Protein AF-A0A2K9E883-F1 (afdb_monomer_lite)

Sequence (301 aa):
MMVCLFIFSAFSLLNITGVLAEEDVLSVLDFEDYFYYEDGNYVLTSDIVVDSSFRIDGHTVVLNGYSMTVEGDLCIDNGSLDLGSGSLTVNGDFYINGFDTSNPAVLDINNGNLIIEGNFDTYDNVILYMVQENDYVLVHKDFYFNSFIPHGDYLINGTLEVKGDFYDFSKGNFLPSQNHRVVLSGEDVQYVTFEYPELSSFNILELTKPLETGYVFSHTPVWNTLIEPGTSFKPGDLDGNGTVDSTDATILKRYIVSIIDEIPAGNDAADLNGDGDIDSLDYTLLNRFILGMITEFPVNR

Secondary structure (DSSP, 8-state):
---------------SS--------EEGGGGTTTEEEETTEEEE-S-EEESS-EEEES-EEE-TT-EEEESS-EEEES-EEE-TT-EEEESS-EEEEE--TTS-EEEE-TT-EEEESS-EEEEESEEEEB-STT-EEEESS-EEE-BSS--TTTBSSSEEEESS-EEE-STT-----TT-EEEE--SSPEEEEESSTTT--EEEEEESS-HHHHEEESSS--EEEEE-TT----TT-SS-SS--SHHHHHHHHHHHTTS-SS-TT-SGGG-SSSSS--SHHHHHHHHHHHTTS-SS-GGG-

InterPro domains:
  IPR002105 Dockerin type I repeat [PF00404] (235-291)
  IPR002105 Dockerin type I repeat [PS00448] (271-290)
  IPR016134 Dockerin domain [PS51766] (231-299)
  IPR018247 EF-Hand 1, calcium-binding site [PS00018] (271-283)
  IPR036439 Dockerin domain superfamily [G3DSA:1.10.1330.10] (231-301)
  IPR036439 Dockerin domain superfamily [SSF63446] (233-300)

Organism: NCBI:txid1677857

Structure (mmCIF, N/CA/C/O backbone):
data_AF-A0A2K9E883-F1
#
_entry.id   AF-A0A2K9E883-F1
#
loop_
_atom_site.group_PDB
_atom_site.id
_atom_site.type_symbol
_atom_site.label_atom_id
_atom_site.label_alt_id
_atom_site.label_comp_id
_atom_site.label_asym_id
_atom_site.label_entity_id
_atom_site.label_seq_id
_atom_site.pdbx_PDB_ins_code
_atom_site.Cartn_x
_atom_site.Cartn_y
_atom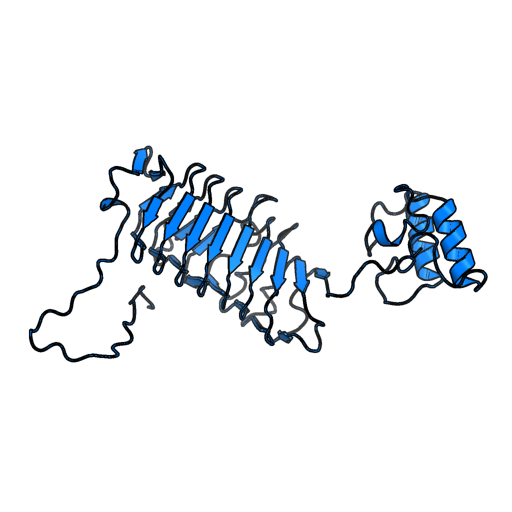_site.Cartn_z
_atom_site.occupancy
_atom_site.B_iso_or_equiv
_atom_site.auth_seq_id
_atom_site.auth_comp_id
_atom_site.auth_asym_id
_atom_site.auth_atom_id
_atom_site.pdbx_PDB_model_num
ATOM 1 N N . MET A 1 1 ? 20.823 -13.754 1.152 1.00 31.48 1 MET A N 1
ATOM 2 C CA . MET A 1 1 ? 21.100 -13.523 -0.281 1.00 31.48 1 MET A CA 1
ATOM 3 C C . MET A 1 1 ? 20.010 -14.216 -1.078 1.00 31.48 1 MET A C 1
ATOM 5 O O . MET A 1 1 ? 20.249 -15.250 -1.690 1.00 31.48 1 MET A O 1
ATOM 9 N N . MET A 1 2 ? 18.794 -13.680 -0.987 1.00 33.28 2 MET A N 1
ATOM 10 C CA . MET A 1 2 ? 17.744 -13.984 -1.946 1.00 33.28 2 MET A CA 1
ATOM 11 C C . MET A 1 2 ? 17.991 -12.997 -3.086 1.00 33.28 2 MET A C 1
ATOM 13 O O . MET A 1 2 ? 17.502 -11.882 -3.075 1.00 33.28 2 MET A O 1
ATOM 17 N N . VAL A 1 3 ? 18.913 -13.349 -3.986 1.00 37.94 3 VAL A N 1
ATOM 18 C CA . VAL A 1 3 ? 18.834 -12.802 -5.350 1.00 37.94 3 VAL A CA 1
ATOM 19 C C . VAL A 1 3 ? 17.472 -13.257 -5.873 1.00 37.94 3 VAL A C 1
ATOM 21 O O . VAL A 1 3 ? 17.064 -14.351 -5.470 1.00 37.94 3 VAL A O 1
ATOM 24 N N . CYS A 1 4 ? 16.793 -12.487 -6.729 1.00 48.62 4 CYS A N 1
ATOM 25 C CA . CYS A 1 4 ? 15.686 -12.980 -7.560 1.00 48.62 4 CYS A CA 1
ATOM 26 C C . CYS A 1 4 ? 16.140 -14.223 -8.353 1.00 48.62 4 CYS A C 1
ATOM 28 O O . CYS A 1 4 ? 16.508 -14.163 -9.523 1.00 48.62 4 CYS A O 1
ATOM 30 N N . LEU A 1 5 ? 16.215 -15.361 -7.676 1.00 44.09 5 LEU A N 1
ATOM 31 C CA . LEU A 1 5 ? 16.306 -16.692 -8.218 1.00 44.09 5 LEU A CA 1
ATOM 32 C C . LEU A 1 5 ? 14.846 -17.052 -8.382 1.00 44.09 5 LEU A C 1
ATOM 34 O O . LEU A 1 5 ? 14.212 -17.466 -7.416 1.00 44.09 5 LEU A O 1
ATOM 38 N N . PHE A 1 6 ? 14.314 -16.850 -9.584 1.00 46.47 6 PHE A N 1
ATOM 39 C CA . PHE A 1 6 ? 13.070 -17.482 -9.990 1.00 46.47 6 PHE A CA 1
ATOM 40 C C . PHE A 1 6 ? 13.266 -18.987 -9.771 1.00 46.47 6 PHE A C 1
ATOM 42 O O . PHE A 1 6 ? 13.933 -19.670 -10.552 1.00 46.47 6 PHE A O 1
ATOM 49 N N . ILE A 1 7 ? 12.822 -19.512 -8.624 1.00 37.84 7 ILE A N 1
ATOM 50 C CA . ILE A 1 7 ? 12.896 -20.943 -8.352 1.00 37.84 7 ILE A CA 1
ATOM 51 C C . ILE A 1 7 ? 11.796 -21.554 -9.209 1.00 37.84 7 ILE A C 1
ATOM 53 O O . ILE A 1 7 ? 10.654 -21.683 -8.779 1.00 37.84 7 ILE A O 1
ATOM 57 N N . PHE A 1 8 ? 12.150 -21.919 -10.441 1.00 39.97 8 PHE A N 1
ATOM 58 C CA . PHE A 1 8 ? 11.288 -22.683 -11.327 1.00 39.97 8 PHE A CA 1
ATOM 59 C C . PHE A 1 8 ? 10.818 -23.933 -10.580 1.00 39.97 8 PHE A C 1
ATOM 61 O O . PHE A 1 8 ? 11.604 -24.848 -10.303 1.00 39.97 8 PHE A O 1
ATOM 68 N N . SER A 1 9 ? 9.530 -23.990 -10.237 1.00 35.34 9 SER A N 1
ATOM 69 C CA . SER A 1 9 ? 8.920 -25.233 -9.784 1.00 35.34 9 SER A CA 1
ATOM 70 C C . SER A 1 9 ? 8.902 -26.193 -10.977 1.00 35.34 9 SER A C 1
ATOM 72 O O . SER A 1 9 ? 8.031 -26.179 -11.842 1.00 35.34 9 SER A O 1
ATOM 74 N N . ALA A 1 10 ? 9.951 -27.003 -11.085 1.00 31.12 10 ALA A N 1
ATOM 75 C CA . ALA A 1 10 ? 10.094 -27.992 -12.135 1.00 31.12 10 ALA A CA 1
ATOM 76 C C . ALA A 1 10 ? 9.077 -29.130 -11.937 1.00 31.12 10 ALA A C 1
ATOM 78 O O . ALA A 1 10 ? 9.420 -30.208 -11.454 1.00 31.12 10 ALA A O 1
ATOM 79 N N . PHE A 1 11 ? 7.826 -28.937 -12.357 1.00 36.41 11 PHE A N 1
ATOM 80 C CA . PHE A 1 11 ? 6.994 -30.058 -12.791 1.00 36.41 11 PHE A CA 1
ATOM 81 C C . PHE A 1 11 ? 7.396 -30.415 -14.223 1.00 36.41 11 PHE A C 1
ATOM 83 O O . PHE A 1 11 ? 6.801 -29.998 -15.210 1.00 36.41 11 PHE A O 1
ATOM 90 N N . SER A 1 12 ? 8.476 -31.188 -14.330 1.00 37.88 12 SER A N 1
ATOM 91 C CA . SER A 1 12 ? 9.002 -31.689 -15.589 1.00 37.88 12 SER A CA 1
ATOM 92 C C . SER A 1 12 ? 7.998 -32.619 -16.280 1.00 37.88 12 SER A C 1
ATOM 94 O O . SER A 1 12 ? 7.842 -33.776 -15.880 1.00 37.88 12 SER A O 1
ATOM 96 N N . LEU A 1 13 ? 7.382 -32.171 -17.375 1.00 33.12 13 LEU A N 1
ATOM 97 C CA . LEU A 1 13 ? 7.017 -33.075 -18.465 1.00 33.12 13 LEU A CA 1
ATOM 98 C C . LEU A 1 13 ? 8.264 -33.271 -19.326 1.00 33.12 13 LEU A C 1
ATOM 100 O O . LEU A 1 13 ? 8.789 -32.347 -19.939 1.00 33.12 13 LEU A O 1
ATOM 104 N N . LEU A 1 14 ? 8.770 -34.500 -19.298 1.00 32.69 14 LEU A N 1
ATOM 105 C CA . LEU A 1 14 ? 9.977 -34.947 -19.973 1.00 32.69 14 LEU A CA 1
ATOM 106 C C . LEU A 1 14 ? 9.784 -34.879 -21.503 1.00 32.69 14 LEU A C 1
ATOM 108 O O . LEU A 1 14 ? 9.421 -35.875 -22.128 1.00 32.69 14 LEU A O 1
ATOM 112 N N . ASN A 1 15 ? 10.011 -33.721 -22.125 1.00 36.84 15 ASN A N 1
ATOM 113 C CA . ASN A 1 15 ? 10.119 -33.653 -23.579 1.00 36.84 15 ASN A CA 1
ATOM 114 C C . ASN A 1 15 ? 11.500 -34.168 -23.997 1.00 36.84 15 ASN A C 1
ATOM 116 O O . ASN A 1 15 ? 12.545 -33.590 -23.697 1.00 36.84 15 ASN A O 1
ATOM 120 N N . ILE A 1 16 ? 11.487 -35.320 -24.667 1.00 45.66 16 ILE A N 1
ATOM 121 C CA . ILE A 1 16 ? 12.647 -36.008 -25.234 1.00 45.66 16 ILE A CA 1
ATOM 122 C C . ILE A 1 16 ? 13.149 -35.201 -26.439 1.00 45.66 16 ILE A C 1
ATOM 124 O O . ILE A 1 16 ? 12.907 -35.574 -27.575 1.00 45.66 16 ILE A O 1
ATOM 128 N N . THR A 1 17 ? 13.825 -34.087 -26.172 1.00 39.78 17 THR A N 1
ATOM 129 C CA . THR A 1 17 ? 14.819 -33.397 -27.012 1.00 39.78 17 THR A CA 1
ATOM 130 C C . THR A 1 17 ? 15.385 -32.280 -26.138 1.00 39.78 17 THR A C 1
ATOM 132 O O . THR A 1 17 ? 14.724 -31.270 -25.936 1.00 39.78 17 THR A O 1
ATOM 135 N N . GLY A 1 18 ? 16.559 -32.501 -25.544 1.00 41.50 18 GLY A N 1
ATOM 136 C CA . GLY A 1 18 ? 17.143 -31.637 -24.516 1.00 41.50 18 GLY A CA 1
ATOM 137 C C . GLY A 1 18 ? 17.456 -30.211 -24.974 1.00 41.50 18 GLY A C 1
ATOM 138 O O . GLY A 1 18 ? 18.582 -29.929 -25.369 1.00 41.50 18 GLY A O 1
ATOM 139 N N . VAL A 1 19 ? 16.469 -29.331 -24.835 1.00 33.81 19 VAL A N 1
ATOM 140 C CA . VAL A 1 19 ? 16.603 -27.885 -24.652 1.00 33.81 19 VAL A CA 1
ATOM 141 C C . VAL A 1 19 ? 15.572 -27.536 -23.582 1.00 33.81 19 VAL A C 1
ATOM 143 O O . VAL A 1 19 ? 14.373 -27.652 -23.821 1.00 33.81 19 VAL A O 1
ATOM 146 N N . LEU A 1 20 ? 16.030 -27.213 -22.372 1.00 40.78 20 LEU A N 1
ATOM 147 C CA . LEU A 1 20 ? 15.191 -26.479 -21.429 1.00 40.78 20 LEU A CA 1
ATOM 148 C C . LEU A 1 20 ? 15.049 -25.088 -22.050 1.00 40.78 20 LEU A C 1
ATOM 150 O O . LEU A 1 20 ? 16.066 -24.437 -22.272 1.00 40.78 20 LEU A O 1
ATOM 154 N N . ALA A 1 21 ? 13.838 -24.692 -22.436 1.00 41.41 21 ALA A N 1
ATOM 155 C CA . ALA A 1 21 ? 13.586 -23.295 -22.750 1.00 41.41 21 ALA A CA 1
ATOM 156 C C . ALA A 1 21 ? 13.694 -22.545 -21.418 1.00 41.41 21 ALA A C 1
ATOM 158 O O . ALA A 1 21 ? 12.898 -22.779 -20.512 1.00 41.41 21 ALA A O 1
ATOM 159 N N . GLU A 1 22 ? 14.761 -21.770 -21.266 1.00 50.56 22 GLU A N 1
ATOM 160 C CA . GLU A 1 22 ? 14.829 -20.697 -20.281 1.00 50.56 22 GLU A CA 1
ATOM 161 C C . GLU A 1 22 ? 13.714 -19.725 -20.695 1.00 50.56 22 GLU A C 1
ATOM 163 O O . GLU A 1 22 ? 13.674 -19.326 -21.858 1.00 50.56 22 GLU A O 1
ATOM 168 N N . GLU A 1 23 ? 12.724 -19.467 -19.836 1.00 55.03 23 GLU A N 1
ATOM 169 C CA . GLU A 1 23 ? 11.788 -18.378 -20.127 1.00 55.03 23 GLU A CA 1
ATOM 170 C C . GLU A 1 23 ? 12.604 -17.087 -20.148 1.00 55.03 23 GLU A C 1
ATOM 172 O O . GLU A 1 23 ? 13.335 -16.798 -19.196 1.00 55.03 23 GLU A O 1
ATOM 177 N N . ASP A 1 24 ? 12.542 -16.367 -21.268 1.00 64.06 24 ASP A N 1
ATOM 178 C CA . ASP A 1 24 ? 13.272 -15.120 -21.453 1.00 64.06 24 ASP A CA 1
ATOM 179 C C . ASP A 1 24 ? 12.748 -14.103 -20.428 1.00 64.06 24 ASP A C 1
ATOM 181 O O . ASP A 1 24 ? 11.638 -13.577 -20.554 1.00 64.06 24 ASP A O 1
ATOM 185 N N . VAL A 1 25 ? 13.538 -13.847 -19.382 1.00 71.94 25 VAL A N 1
ATOM 186 C CA . VAL A 1 25 ? 13.305 -12.721 -18.474 1.00 71.94 25 VAL A CA 1
ATOM 187 C C . VAL A 1 25 ? 13.677 -11.461 -19.236 1.00 71.94 25 VAL A C 1
ATOM 189 O O . VAL A 1 25 ? 14.846 -11.263 -19.576 1.00 71.94 25 VAL A O 1
ATOM 192 N N . LEU A 1 26 ? 12.683 -10.623 -19.512 1.00 87.00 26 LEU A N 1
ATOM 193 C CA . LEU A 1 26 ? 12.874 -9.423 -20.312 1.00 87.00 26 LEU A CA 1
ATOM 194 C C . LEU A 1 26 ? 13.302 -8.254 -19.430 1.00 87.00 26 LEU A C 1
ATOM 196 O O . LEU A 1 26 ? 12.960 -8.162 -18.252 1.00 87.00 26 LEU A O 1
ATOM 200 N N . SER A 1 27 ? 14.056 -7.340 -20.012 1.00 89.31 27 SER A N 1
ATOM 201 C CA . SER A 1 27 ? 14.524 -6.113 -19.387 1.00 89.31 27 SER A CA 1
ATOM 202 C C . SER A 1 27 ? 14.066 -4.905 -20.187 1.00 89.31 27 SER A C 1
ATOM 204 O O . SER A 1 27 ? 13.563 -5.018 -21.304 1.00 89.31 27 SER A O 1
ATOM 206 N N . VAL A 1 28 ? 14.283 -3.711 -19.643 1.00 86.50 28 VAL A N 1
ATOM 207 C CA . VAL A 1 28 ? 13.976 -2.464 -20.357 1.00 86.50 28 VAL A CA 1
ATOM 208 C C . VAL A 1 28 ? 14.693 -2.348 -21.712 1.00 86.50 28 VAL A C 1
ATOM 210 O O . VAL A 1 28 ? 14.177 -1.718 -22.631 1.00 86.50 28 VAL A O 1
ATOM 213 N N . LEU A 1 29 ? 15.848 -3.007 -21.864 1.00 88.44 29 LEU A N 1
ATOM 214 C CA . LEU A 1 29 ? 16.630 -3.031 -23.103 1.00 88.44 29 LEU A CA 1
ATOM 215 C C . LEU A 1 29 ? 15.961 -3.843 -24.221 1.00 88.44 29 LEU A C 1
ATOM 217 O O . LEU A 1 29 ? 16.301 -3.668 -25.385 1.00 88.44 29 LEU A O 1
ATOM 221 N N . ASP A 1 30 ? 15.002 -4.707 -23.889 1.00 90.25 30 ASP A N 1
ATOM 222 C CA . ASP A 1 30 ? 14.275 -5.526 -24.862 1.00 90.25 30 ASP A CA 1
ATOM 223 C C . ASP A 1 30 ? 13.075 -4.779 -25.478 1.00 90.25 30 ASP A C 1
ATOM 225 O O . ASP A 1 30 ? 12.439 -5.271 -26.410 1.00 90.25 30 ASP A O 1
ATOM 229 N N . PHE A 1 31 ? 12.786 -3.562 -24.994 1.00 88.81 31 PHE A N 1
ATOM 230 C CA . PHE A 1 31 ? 11.626 -2.749 -25.375 1.00 88.81 31 PHE A CA 1
ATOM 231 C C . PHE A 1 31 ? 12.008 -1.336 -25.854 1.00 88.81 31 PHE A C 1
ATOM 233 O O . PHE A 1 31 ? 11.302 -0.366 -25.573 1.00 88.81 31 PHE A O 1
ATOM 240 N N . GLU A 1 32 ? 13.104 -1.197 -26.610 1.00 87.62 32 GLU A N 1
ATOM 241 C CA . GLU A 1 32 ? 13.614 0.104 -27.096 1.00 87.62 32 GLU A CA 1
ATOM 242 C C . GLU A 1 32 ? 12.586 0.934 -27.898 1.00 87.62 32 GLU A C 1
ATOM 244 O O . GLU A 1 32 ? 12.692 2.155 -27.951 1.00 87.62 32 GLU A O 1
ATOM 249 N N . ASP A 1 33 ? 11.572 0.303 -28.501 1.00 91.81 33 ASP A N 1
ATOM 250 C CA . ASP A 1 33 ? 10.508 1.008 -29.234 1.00 91.81 33 ASP A CA 1
ATOM 251 C C . ASP A 1 33 ? 9.481 1.700 -28.313 1.00 91.81 33 ASP A C 1
ATOM 253 O O . ASP A 1 33 ? 8.752 2.590 -28.757 1.00 91.81 33 ASP A O 1
ATOM 257 N N . TYR A 1 34 ? 9.411 1.302 -27.039 1.00 95.19 34 TYR A N 1
ATOM 258 C CA . TYR A 1 34 ? 8.461 1.828 -26.052 1.00 95.19 34 TYR A CA 1
ATOM 259 C C . TYR A 1 34 ? 9.104 2.822 -25.086 1.00 95.19 34 TYR A C 1
ATOM 261 O O . TYR A 1 34 ? 8.415 3.711 -24.577 1.00 95.19 34 TYR A O 1
ATOM 269 N N . PHE A 1 35 ? 10.413 2.703 -24.862 1.00 95.81 35 PHE A N 1
ATOM 270 C CA . PHE A 1 35 ? 11.171 3.562 -23.962 1.00 95.81 35 PHE A CA 1
ATOM 271 C C . PHE A 1 35 ? 12.107 4.489 -24.732 1.00 95.81 35 PHE A C 1
ATOM 273 O O . PHE A 1 35 ? 12.816 4.066 -25.639 1.00 95.81 35 PHE A O 1
ATOM 280 N N . TYR A 1 36 ? 12.195 5.746 -24.307 1.00 96.19 36 TYR A N 1
ATOM 281 C CA . TYR A 1 36 ? 13.324 6.600 -24.667 1.00 96.19 36 TYR A CA 1
ATOM 282 C C . TYR A 1 36 ? 14.211 6.831 -23.447 1.00 96.19 36 TYR A C 1
ATOM 284 O O . TYR A 1 36 ? 13.746 6.791 -22.311 1.00 96.19 36 TYR A O 1
ATOM 292 N N . TYR A 1 37 ? 15.502 7.056 -23.682 1.00 96.25 37 TYR A N 1
ATOM 293 C CA . TYR A 1 37 ? 16.455 7.310 -22.608 1.00 96.25 37 TYR A CA 1
ATOM 294 C C . TYR A 1 37 ? 16.718 8.810 -22.458 1.00 96.25 37 TYR A C 1
ATOM 296 O O . TYR A 1 37 ? 17.224 9.449 -23.386 1.00 96.25 37 TYR A O 1
ATOM 304 N N . GLU A 1 38 ? 16.406 9.366 -21.290 1.00 95.75 38 GLU A N 1
ATOM 305 C CA . GLU A 1 38 ? 16.582 10.785 -20.970 1.00 95.75 38 GLU A CA 1
ATOM 306 C C . GLU A 1 38 ? 17.020 10.958 -19.515 1.00 95.75 38 GLU A C 1
ATOM 308 O O . GLU A 1 38 ? 16.480 10.332 -18.607 1.00 95.75 38 GLU A O 1
ATOM 313 N N . ASP A 1 39 ? 18.051 11.783 -19.306 1.00 94.50 39 ASP A N 1
ATOM 314 C CA . ASP A 1 39 ? 18.583 12.149 -17.986 1.00 94.50 39 ASP A CA 1
ATOM 315 C C . ASP A 1 39 ? 18.885 10.973 -17.035 1.00 94.50 39 ASP A C 1
ATOM 317 O O . ASP A 1 39 ? 18.825 11.111 -15.816 1.00 94.50 39 ASP A O 1
ATOM 321 N N . GLY A 1 40 ? 19.279 9.820 -17.585 1.00 94.00 40 GLY A N 1
ATOM 322 C CA . GLY A 1 40 ? 19.605 8.630 -16.791 1.00 94.00 40 GLY A CA 1
ATOM 323 C C . GLY A 1 40 ? 18.474 7.609 -16.668 1.00 94.00 40 GLY A C 1
ATOM 324 O O . GLY A 1 40 ? 18.685 6.552 -16.077 1.00 94.00 40 GLY A O 1
ATOM 325 N N . ASN A 1 41 ? 17.302 7.905 -17.230 1.00 97.06 41 ASN A N 1
ATOM 326 C CA . ASN A 1 41 ? 16.080 7.137 -17.028 1.00 97.06 41 ASN A CA 1
ATOM 327 C C . ASN A 1 41 ? 15.566 6.562 -18.347 1.00 97.06 41 ASN A C 1
ATOM 329 O O . ASN A 1 41 ? 15.650 7.212 -19.390 1.00 97.06 41 ASN A O 1
ATOM 333 N N . TYR A 1 42 ? 14.977 5.371 -18.285 1.00 97.94 42 TYR A N 1
ATOM 334 C CA . TYR A 1 42 ? 14.143 4.834 -19.353 1.00 97.94 42 TYR A CA 1
ATOM 335 C C . TYR A 1 42 ? 12.707 5.292 -19.130 1.00 97.94 42 TYR A C 1
ATOM 337 O O . TYR A 1 42 ? 12.070 4.918 -18.148 1.00 97.94 42 TYR A O 1
ATOM 345 N N . VAL A 1 43 ? 12.204 6.118 -20.037 1.00 98.31 43 VAL A N 1
ATOM 346 C CA . VAL A 1 43 ? 10.907 6.777 -19.907 1.00 98.31 43 VAL A CA 1
ATOM 347 C C . VAL A 1 43 ? 9.939 6.188 -20.922 1.00 98.31 43 VAL A C 1
ATOM 349 O O . VAL A 1 43 ? 10.219 6.169 -22.124 1.00 98.31 43 VAL A O 1
ATOM 352 N N . LEU A 1 44 ? 8.804 5.694 -20.436 1.00 98.06 44 LEU A N 1
ATOM 353 C CA . LEU A 1 44 ? 7.776 5.075 -21.260 1.00 98.06 44 LEU A CA 1
ATOM 354 C C . LEU A 1 44 ? 7.071 6.130 -22.135 1.00 98.06 44 LEU A C 1
ATOM 356 O O . LEU A 1 44 ? 6.828 7.266 -21.715 1.00 98.06 44 LEU A O 1
ATOM 360 N N . THR A 1 45 ? 6.758 5.757 -23.377 1.00 97.88 45 THR A N 1
ATOM 361 C CA . THR A 1 45 ? 6.132 6.649 -24.378 1.00 97.88 45 THR A CA 1
ATOM 362 C C . THR A 1 45 ? 4.719 6.248 -24.781 1.00 97.88 45 THR A C 1
ATOM 364 O O . THR A 1 45 ? 4.036 7.015 -25.460 1.00 97.88 45 THR A O 1
ATOM 367 N N . SER A 1 46 ? 4.294 5.042 -24.415 1.00 98.06 46 SER A N 1
ATOM 368 C CA . SER A 1 46 ? 2.968 4.498 -24.695 1.00 98.06 46 SER A CA 1
ATOM 369 C C . SER A 1 46 ? 2.695 3.302 -23.792 1.00 98.06 46 SER A C 1
ATOM 371 O O . SER A 1 46 ? 3.632 2.717 -23.254 1.00 98.06 46 SER A O 1
ATOM 373 N N . ASP A 1 47 ? 1.424 2.932 -23.645 1.00 98.56 47 ASP A N 1
ATOM 374 C CA . ASP A 1 47 ? 1.048 1.759 -22.859 1.00 98.56 47 ASP A CA 1
ATOM 375 C C . ASP A 1 47 ? 1.708 0.481 -23.407 1.00 98.56 47 ASP A C 1
ATOM 377 O O . ASP A 1 47 ? 1.797 0.285 -24.625 1.00 98.56 47 ASP A O 1
ATOM 381 N N . ILE A 1 48 ? 2.142 -0.405 -22.508 1.00 98.00 48 ILE A N 1
ATOM 382 C CA . ILE A 1 48 ? 2.864 -1.632 -22.858 1.00 98.00 48 ILE A CA 1
ATOM 383 C C . ILE A 1 48 ? 2.365 -2.841 -22.063 1.00 98.00 48 ILE A C 1
ATOM 385 O O . ILE A 1 48 ? 2.036 -2.743 -20.883 1.00 98.00 48 ILE A O 1
ATOM 389 N N . VAL A 1 49 ? 2.357 -4.001 -22.721 1.00 97.75 49 VAL A N 1
ATOM 390 C CA . VAL A 1 49 ? 2.196 -5.312 -22.083 1.00 97.75 49 VAL A CA 1
ATOM 391 C C . VAL A 1 49 ? 3.473 -6.114 -22.314 1.00 97.75 49 VAL A C 1
ATOM 393 O O . VAL A 1 49 ? 3.875 -6.331 -23.459 1.00 97.75 49 VAL A O 1
ATOM 396 N N . VAL A 1 50 ? 4.106 -6.541 -21.228 1.00 96.25 50 VAL A N 1
ATOM 397 C CA . VAL A 1 50 ? 5.246 -7.455 -21.209 1.00 96.25 50 VAL A CA 1
ATOM 398 C C . VAL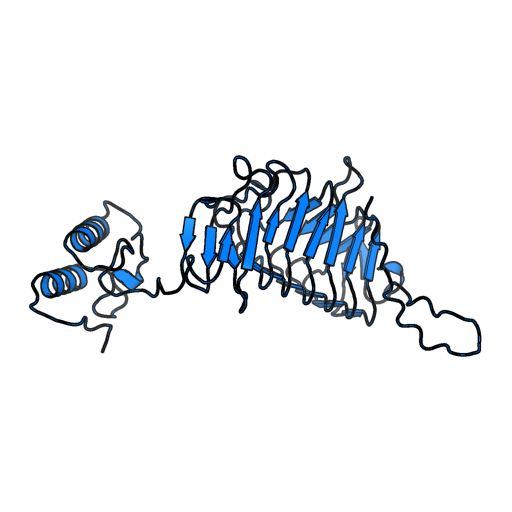 A 1 50 ? 4.698 -8.864 -20.991 1.00 96.25 50 VAL A C 1
ATOM 400 O O . VAL A 1 50 ? 4.314 -9.214 -19.881 1.00 96.25 50 VAL A O 1
ATOM 403 N N . ASP A 1 51 ? 4.655 -9.668 -22.056 1.00 94.12 51 ASP A N 1
ATOM 404 C CA . ASP A 1 51 ? 4.128 -11.050 -22.069 1.00 94.12 51 ASP A CA 1
ATOM 405 C C . ASP A 1 51 ? 5.119 -12.071 -21.456 1.00 94.12 51 ASP A C 1
ATOM 407 O O . ASP A 1 51 ? 5.349 -13.151 -21.995 1.00 94.12 51 ASP A O 1
ATOM 411 N N . SER A 1 52 ? 5.809 -11.673 -20.382 1.00 92.19 52 SER A N 1
ATOM 412 C CA . SER A 1 52 ? 6.792 -12.460 -19.623 1.00 92.19 52 SER A CA 1
ATOM 413 C C . SER A 1 52 ? 7.056 -11.788 -18.267 1.00 92.19 52 SER A C 1
ATOM 415 O O . SER A 1 52 ? 6.504 -10.726 -17.966 1.00 92.19 52 SER A O 1
ATOM 417 N N . SER A 1 53 ? 7.933 -12.374 -17.454 1.00 94.00 53 SER A N 1
ATOM 418 C CA . SER A 1 53 ? 8.527 -11.692 -16.303 1.00 94.00 53 SER A CA 1
ATOM 419 C C . SER A 1 53 ? 9.458 -10.559 -16.754 1.00 94.00 53 SER A C 1
ATOM 421 O O . SER A 1 53 ? 10.145 -10.663 -17.777 1.00 94.00 53 SER A O 1
ATOM 423 N N . PHE A 1 54 ? 9.508 -9.483 -15.969 1.00 95.06 54 PHE A N 1
ATOM 424 C CA . PHE A 1 54 ? 10.275 -8.274 -16.267 1.00 95.06 54 PHE A CA 1
ATOM 425 C C . PHE A 1 54 ? 11.295 -7.964 -15.170 1.00 95.06 54 PHE A C 1
ATOM 427 O O . PHE A 1 54 ? 11.014 -8.099 -13.977 1.00 95.06 54 PHE A O 1
ATOM 434 N N . ARG A 1 55 ? 12.487 -7.510 -15.564 1.00 94.56 55 ARG A N 1
ATOM 435 C CA . ARG A 1 55 ? 13.575 -7.172 -14.646 1.00 94.56 55 ARG A CA 1
ATOM 436 C C . ARG A 1 55 ? 14.128 -5.772 -14.895 1.00 94.56 55 ARG A C 1
ATOM 438 O O . ARG A 1 55 ? 14.506 -5.421 -16.013 1.00 94.56 55 ARG A O 1
ATOM 445 N N . ILE A 1 56 ? 14.268 -5.012 -13.814 1.00 94.50 56 ILE A N 1
ATOM 446 C CA . ILE A 1 56 ? 14.987 -3.736 -13.768 1.00 94.50 56 ILE A CA 1
ATOM 447 C C . ILE A 1 56 ? 16.255 -3.953 -12.938 1.00 94.50 56 ILE A C 1
ATOM 449 O O . ILE A 1 56 ? 16.177 -4.189 -11.737 1.00 94.50 56 ILE A O 1
ATOM 453 N N . ASP A 1 57 ? 17.427 -3.891 -13.569 1.00 91.50 57 ASP A N 1
ATOM 454 C CA . ASP A 1 57 ? 18.718 -4.130 -12.907 1.00 91.50 57 ASP A CA 1
ATOM 455 C C . ASP A 1 57 ? 19.573 -2.859 -12.941 1.00 91.50 57 ASP A C 1
ATOM 457 O O . ASP A 1 57 ? 20.082 -2.468 -13.992 1.00 91.50 57 ASP A O 1
ATOM 461 N N . GLY A 1 58 ? 19.652 -2.155 -11.810 1.00 91.62 58 GLY A N 1
ATOM 462 C CA . GLY A 1 58 ? 20.427 -0.917 -11.658 1.00 91.62 58 GLY A CA 1
ATOM 463 C C . GLY A 1 58 ? 19.939 0.284 -12.480 1.00 91.62 58 GLY A C 1
ATOM 464 O O . GLY A 1 58 ? 20.601 1.323 -12.499 1.00 91.62 58 GLY A O 1
ATOM 465 N N . HIS A 1 59 ? 18.819 0.154 -13.190 1.00 94.44 59 HIS A N 1
ATOM 466 C CA . HIS A 1 59 ? 18.243 1.193 -14.041 1.00 94.44 59 HIS A CA 1
ATOM 467 C C . HIS A 1 59 ? 17.067 1.895 -13.366 1.00 94.44 59 HIS A C 1
ATOM 469 O O . HIS A 1 59 ? 16.416 1.324 -12.495 1.00 94.44 59 HIS A O 1
ATOM 475 N N . THR A 1 60 ? 16.768 3.111 -13.821 1.00 97.06 60 THR A N 1
ATOM 476 C CA . THR A 1 60 ? 15.530 3.812 -13.474 1.00 97.06 60 THR A CA 1
ATOM 477 C C . THR A 1 60 ? 14.537 3.698 -14.622 1.00 97.06 60 THR A C 1
ATOM 479 O O . THR A 1 60 ? 14.872 4.044 -15.758 1.00 97.06 60 THR A O 1
ATOM 482 N N . VAL A 1 61 ? 13.321 3.248 -14.325 1.00 98.25 61 VAL A N 1
ATOM 483 C CA . VAL A 1 61 ? 12.183 3.226 -15.249 1.00 98.25 61 VAL A CA 1
ATOM 484 C C . VAL A 1 61 ? 11.135 4.232 -14.779 1.00 98.25 61 VAL A C 1
ATOM 486 O O . VAL A 1 61 ? 10.820 4.284 -13.594 1.00 98.25 61 VAL A O 1
ATOM 489 N N . VAL A 1 62 ? 10.594 5.028 -15.702 1.00 98.50 62 VAL A N 1
ATOM 490 C CA . VAL A 1 62 ? 9.542 6.018 -15.431 1.00 98.50 62 VAL A CA 1
ATOM 491 C C . VAL A 1 62 ? 8.354 5.750 -16.348 1.00 98.50 62 VAL A C 1
ATOM 493 O O . VAL A 1 62 ? 8.512 5.784 -17.571 1.00 98.50 62 VAL A O 1
ATOM 496 N N . LEU A 1 63 ? 7.163 5.503 -15.794 1.00 98.50 63 LEU A N 1
ATOM 497 C CA . LEU A 1 63 ? 5.982 5.195 -16.618 1.00 98.50 63 LEU A CA 1
ATOM 498 C C . LEU A 1 63 ? 5.330 6.435 -17.238 1.00 98.50 63 LEU A C 1
ATOM 500 O O . LEU A 1 63 ? 4.618 6.306 -18.228 1.00 98.50 63 LEU A O 1
ATOM 504 N N . ASN A 1 64 ? 5.600 7.634 -16.712 1.00 97.56 64 ASN A N 1
ATOM 505 C CA . ASN A 1 64 ? 5.259 8.908 -17.361 1.00 97.56 64 ASN A CA 1
ATOM 506 C C . ASN A 1 64 ? 3.768 9.028 -17.755 1.00 97.56 64 ASN A C 1
ATOM 508 O O . ASN A 1 64 ? 3.427 9.465 -18.854 1.00 97.56 64 ASN A O 1
ATOM 512 N N . GLY A 1 65 ? 2.873 8.595 -16.865 1.00 97.44 65 GLY A N 1
ATOM 513 C CA . GLY A 1 65 ? 1.423 8.633 -17.068 1.00 97.44 65 GLY A CA 1
ATOM 514 C C . GLY A 1 65 ? 0.852 7.493 -17.917 1.00 97.44 65 GLY A C 1
ATOM 515 O O . GLY A 1 65 ? -0.365 7.431 -18.086 1.00 97.44 65 GLY A O 1
ATOM 516 N N . TYR A 1 66 ? 1.691 6.597 -18.440 1.00 98.62 66 TYR A N 1
ATOM 517 C CA . TYR A 1 66 ? 1.267 5.430 -19.215 1.00 98.62 66 TYR A CA 1
ATOM 518 C C . TYR A 1 66 ? 1.065 4.193 -18.338 1.00 98.62 66 TYR A C 1
ATOM 520 O O . TYR A 1 66 ? 1.460 4.144 -17.169 1.00 98.62 66 TYR A O 1
ATOM 528 N N . SER A 1 67 ? 0.426 3.182 -18.920 1.00 98.44 67 SER A N 1
ATOM 529 C CA . SER A 1 67 ? 0.177 1.898 -18.273 1.00 98.44 67 SER A CA 1
ATOM 530 C C . SER A 1 67 ? 1.203 0.848 -18.686 1.00 98.44 67 SER A C 1
ATOM 532 O O . SER A 1 67 ? 1.506 0.690 -19.868 1.00 98.44 67 SER A O 1
ATOM 534 N N . MET A 1 68 ? 1.693 0.081 -17.719 1.00 98.50 68 MET A N 1
ATOM 535 C CA . MET A 1 68 ? 2.522 -1.096 -17.945 1.00 98.50 68 MET A CA 1
ATOM 536 C C . MET A 1 68 ? 1.861 -2.313 -17.302 1.00 98.50 68 MET A C 1
ATOM 538 O O . MET A 1 68 ? 1.499 -2.285 -16.129 1.00 98.50 68 MET A O 1
ATOM 542 N N . THR A 1 69 ? 1.722 -3.395 -18.059 1.00 98.69 69 THR A N 1
ATOM 543 C CA . THR A 1 69 ? 1.316 -4.703 -17.532 1.00 98.69 69 THR A CA 1
ATOM 544 C C . THR A 1 69 ? 2.466 -5.682 -17.698 1.00 98.69 69 THR A C 1
ATOM 546 O O . THR A 1 69 ? 3.010 -5.805 -18.792 1.00 98.69 69 THR A O 1
ATOM 549 N N . VAL A 1 70 ? 2.835 -6.375 -16.626 1.00 98.38 70 VAL A N 1
ATOM 550 C CA . VAL A 1 70 ? 3.792 -7.485 -16.631 1.00 98.38 70 VAL A CA 1
ATOM 551 C C . VAL A 1 70 ? 2.999 -8.763 -16.384 1.00 98.38 70 VAL A C 1
ATOM 553 O O . VAL A 1 70 ? 2.411 -8.924 -15.317 1.00 98.38 70 VAL A O 1
ATOM 556 N N . GLU A 1 71 ? 2.937 -9.646 -17.382 1.00 97.56 71 GLU A N 1
ATOM 557 C CA . GLU A 1 71 ? 2.166 -10.897 -17.307 1.00 97.56 71 GLU A CA 1
ATOM 558 C C . GLU A 1 71 ? 2.803 -11.925 -16.359 1.00 97.56 71 GLU A C 1
ATOM 560 O O . GLU A 1 71 ? 2.110 -12.790 -15.825 1.00 97.56 71 GLU A O 1
ATOM 565 N N . GLY A 1 72 ? 4.116 -11.826 -16.137 1.00 95.25 72 GLY A N 1
ATOM 566 C CA . GLY A 1 72 ? 4.843 -12.618 -15.151 1.00 95.25 72 GLY A CA 1
ATOM 567 C C . GLY A 1 72 ? 5.162 -11.845 -13.873 1.00 95.25 72 GLY A C 1
ATOM 568 O O . GLY A 1 72 ? 4.443 -10.940 -13.447 1.00 95.25 72 GLY A O 1
ATOM 569 N N . ASP A 1 73 ? 6.289 -12.211 -13.278 1.00 96.69 73 ASP A N 1
ATOM 570 C CA . ASP A 1 73 ? 6.829 -11.563 -12.089 1.00 96.69 73 ASP A CA 1
ATOM 571 C C . ASP A 1 73 ? 7.587 -10.280 -12.459 1.00 96.69 73 ASP A C 1
ATOM 573 O O . ASP A 1 73 ? 8.211 -10.186 -13.522 1.00 96.69 73 ASP A O 1
ATOM 577 N N . LEU A 1 74 ? 7.613 -9.311 -11.546 1.00 97.69 74 LEU A N 1
ATOM 578 C CA . LEU A 1 74 ? 8.459 -8.123 -11.649 1.00 97.69 74 LEU A CA 1
ATOM 579 C C . LEU A 1 74 ? 9.592 -8.208 -10.625 1.00 97.69 74 LEU A C 1
ATOM 581 O O . LEU A 1 74 ? 9.350 -8.428 -9.443 1.00 97.69 74 LEU A O 1
ATOM 585 N N . CYS A 1 75 ? 10.833 -7.993 -11.055 1.00 96.62 75 CYS A N 1
ATOM 586 C CA . CYS A 1 75 ? 11.970 -7.883 -10.145 1.00 96.62 75 CYS A CA 1
ATOM 587 C C . CYS A 1 75 ? 12.760 -6.590 -10.378 1.00 96.62 75 CYS A C 1
ATOM 589 O O . CYS A 1 75 ? 13.175 -6.298 -11.500 1.00 96.62 75 CYS A O 1
ATOM 591 N N . ILE A 1 76 ? 13.017 -5.841 -9.306 1.00 96.06 76 ILE A N 1
ATOM 592 C CA . ILE A 1 76 ? 13.896 -4.670 -9.297 1.00 96.06 76 ILE A CA 1
ATOM 593 C C . ILE A 1 76 ? 15.106 -4.973 -8.415 1.00 96.06 76 ILE A C 1
ATOM 595 O O . ILE A 1 76 ? 14.968 -5.111 -7.204 1.00 96.06 76 ILE A O 1
ATOM 599 N N . ASP A 1 77 ? 16.298 -5.018 -9.003 1.00 93.31 77 ASP A N 1
ATOM 600 C CA . ASP A 1 77 ? 17.563 -5.206 -8.288 1.00 93.31 77 ASP A CA 1
ATOM 601 C C . ASP A 1 77 ? 18.399 -3.921 -8.386 1.00 93.31 77 ASP A C 1
ATOM 603 O O . ASP A 1 77 ? 18.866 -3.560 -9.464 1.00 93.31 77 ASP A O 1
ATOM 607 N N . ASN A 1 78 ? 18.589 -3.211 -7.267 1.00 93.12 78 ASN A N 1
ATOM 608 C CA . ASN A 1 78 ? 19.313 -1.926 -7.172 1.00 93.12 78 ASN A CA 1
ATOM 609 C C . ASN A 1 78 ? 18.853 -0.835 -8.164 1.00 93.12 78 ASN A C 1
ATOM 611 O O . ASN A 1 78 ? 19.597 0.110 -8.432 1.00 93.12 78 ASN A O 1
ATOM 615 N N . GLY A 1 79 ? 17.668 -0.994 -8.752 1.00 94.88 79 GLY A N 1
ATOM 616 C CA . GLY A 1 79 ? 17.064 -0.059 -9.691 1.00 94.88 79 GLY A CA 1
ATOM 617 C C . GLY A 1 79 ? 15.962 0.774 -9.048 1.00 94.88 79 GLY A C 1
ATOM 618 O O . GLY A 1 79 ? 15.652 0.625 -7.863 1.00 94.88 79 GLY A O 1
ATOM 619 N N . SER A 1 80 ? 15.347 1.617 -9.867 1.00 96.88 80 SER A N 1
ATOM 620 C CA . SER A 1 80 ? 14.242 2.474 -9.460 1.00 96.88 80 SER A CA 1
ATOM 621 C C . SER A 1 80 ? 13.074 2.369 -10.433 1.00 96.88 80 SER A C 1
ATOM 623 O O . SER A 1 80 ? 13.271 2.250 -11.643 1.00 96.88 80 SER A O 1
ATOM 625 N N . LEU A 1 81 ? 11.857 2.457 -9.912 1.00 98.50 81 LEU A N 1
ATOM 626 C CA . LEU A 1 81 ? 10.634 2.558 -10.696 1.00 98.50 81 LEU A CA 1
ATOM 627 C C . LEU A 1 81 ? 9.792 3.723 -10.172 1.00 98.50 81 LEU A C 1
ATOM 629 O O . LEU A 1 81 ? 9.412 3.723 -9.008 1.00 98.50 81 LEU A O 1
ATOM 633 N N . ASP A 1 82 ? 9.499 4.687 -11.039 1.00 98.69 82 ASP A N 1
ATOM 634 C CA . ASP A 1 82 ? 8.585 5.806 -10.785 1.00 98.69 82 ASP A CA 1
ATOM 635 C C . ASP A 1 82 ? 7.353 5.648 -11.682 1.00 98.69 82 ASP A C 1
ATOM 637 O O . ASP A 1 82 ? 7.465 5.598 -12.913 1.00 98.69 82 ASP A O 1
ATOM 641 N N . LEU A 1 83 ? 6.161 5.550 -11.092 1.00 98.50 83 LEU A N 1
ATOM 642 C CA . LEU A 1 83 ? 4.943 5.407 -11.890 1.00 98.50 83 LEU A CA 1
ATOM 643 C C . LEU A 1 83 ? 4.544 6.722 -12.570 1.00 98.50 83 LEU A C 1
ATOM 645 O O . LEU A 1 83 ? 3.872 6.683 -13.596 1.00 98.50 83 LEU A O 1
ATOM 649 N N . GLY A 1 84 ? 4.950 7.887 -12.063 1.00 96.44 84 GLY A N 1
ATOM 650 C CA . GLY A 1 84 ? 4.705 9.181 -12.705 1.00 96.44 84 GLY A CA 1
ATOM 651 C C . GLY A 1 84 ? 3.244 9.407 -13.106 1.00 96.44 84 GLY A C 1
ATOM 652 O O . GLY A 1 84 ? 2.980 9.762 -14.253 1.00 96.44 84 GLY A O 1
ATOM 653 N N . SER A 1 85 ? 2.294 9.148 -12.199 1.00 94.75 85 SER A N 1
ATOM 654 C CA . SER A 1 85 ? 0.831 9.140 -12.430 1.00 94.75 85 SER A CA 1
ATOM 655 C C . SER A 1 85 ? 0.307 8.064 -13.396 1.00 94.75 85 SER A C 1
ATOM 657 O O . SER A 1 85 ? -0.864 8.085 -13.775 1.00 94.75 85 SER A O 1
ATOM 659 N N . GLY A 1 86 ? 1.164 7.138 -13.820 1.00 97.38 86 GLY A N 1
ATOM 660 C CA . GLY A 1 86 ? 0.827 5.964 -14.617 1.00 97.38 86 GLY A CA 1
ATOM 661 C C . GLY A 1 86 ? 0.255 4.822 -13.779 1.00 97.38 86 GLY A C 1
ATOM 662 O O . GLY A 1 86 ? 0.000 4.951 -12.580 1.00 97.38 86 GLY A O 1
ATOM 663 N N . SER A 1 87 ? 0.033 3.679 -14.421 1.00 98.25 87 SER A N 1
ATOM 664 C CA . SER A 1 87 ? -0.479 2.472 -13.762 1.00 98.25 87 SER A CA 1
ATOM 665 C C . SER A 1 87 ? 0.419 1.276 -14.045 1.00 98.25 87 SER A C 1
ATOM 667 O O . SER A 1 87 ? 0.804 1.051 -15.189 1.00 98.25 87 SER A O 1
ATOM 669 N N . LEU A 1 88 ? 0.726 0.491 -13.018 1.00 98.88 88 LEU A N 1
ATOM 670 C CA . LEU A 1 88 ? 1.445 -0.771 -13.153 1.00 98.88 88 LEU A CA 1
ATOM 671 C C . LEU A 1 88 ? 0.568 -1.921 -12.665 1.00 98.88 88 LEU A C 1
ATOM 673 O O . LEU A 1 88 ? 0.033 -1.883 -11.559 1.00 98.88 88 LEU A O 1
ATOM 677 N N . THR A 1 89 ? 0.462 -2.967 -13.477 1.00 98.88 89 THR A N 1
ATOM 678 C CA . THR A 1 89 ? -0.098 -4.257 -13.070 1.00 98.88 89 THR A CA 1
ATOM 679 C C . THR A 1 89 ? 0.962 -5.340 -13.207 1.00 98.88 89 THR A C 1
ATOM 681 O O . THR A 1 89 ? 1.555 -5.483 -14.274 1.00 98.88 89 THR A O 1
ATOM 684 N N . VAL A 1 90 ? 1.189 -6.101 -12.140 1.00 98.88 90 VAL A N 1
ATOM 685 C CA . VAL A 1 90 ? 2.052 -7.288 -12.121 1.00 98.88 90 VAL A CA 1
ATOM 686 C C . VAL A 1 90 ? 1.160 -8.498 -11.857 1.00 98.88 90 VAL A C 1
ATOM 688 O O . VAL A 1 90 ? 0.586 -8.613 -10.775 1.00 98.88 90 VAL A O 1
ATOM 691 N N . ASN A 1 91 ? 1.012 -9.379 -12.847 1.00 98.62 91 ASN A N 1
ATOM 692 C CA . ASN A 1 91 ? 0.156 -10.568 -12.742 1.00 98.62 91 ASN A CA 1
ATOM 693 C C . ASN A 1 91 ? 0.818 -11.704 -11.934 1.00 98.62 91 ASN A C 1
ATOM 695 O O . ASN A 1 91 ? 0.134 -12.629 -11.489 1.00 98.62 91 ASN A O 1
ATOM 699 N N . GLY A 1 92 ? 2.135 -11.632 -11.736 1.00 97.62 92 GLY A N 1
ATOM 700 C CA . GLY A 1 92 ? 2.905 -12.476 -10.829 1.00 97.62 92 GLY A CA 1
ATOM 701 C C . GLY A 1 92 ? 3.239 -11.797 -9.499 1.00 97.62 92 GLY A C 1
ATOM 702 O O . GLY A 1 92 ? 2.524 -10.913 -9.020 1.00 97.62 92 GLY A O 1
ATOM 703 N N . ASP A 1 93 ? 4.341 -12.231 -8.899 1.00 98.44 93 ASP A N 1
ATOM 704 C CA . ASP A 1 93 ? 4.903 -11.642 -7.686 1.00 98.44 93 ASP A CA 1
ATOM 705 C C . ASP A 1 93 ? 5.797 -10.432 -8.032 1.00 98.44 93 ASP A C 1
ATOM 707 O O . ASP A 1 93 ? 6.409 -10.367 -9.104 1.00 98.44 93 ASP A O 1
ATOM 711 N N . PHE A 1 94 ? 5.900 -9.466 -7.118 1.00 98.50 94 PHE A N 1
ATOM 712 C CA . PHE A 1 94 ? 6.784 -8.307 -7.255 1.00 98.50 94 PHE A CA 1
ATOM 713 C C . PHE A 1 94 ? 7.866 -8.335 -6.171 1.00 98.50 94 PHE A C 1
ATOM 715 O O . PHE A 1 94 ? 7.580 -8.310 -4.978 1.00 98.50 94 PHE A O 1
ATOM 722 N N . TYR A 1 95 ? 9.125 -8.337 -6.597 1.00 97.69 95 TYR A N 1
ATOM 723 C CA . TYR A 1 95 ? 10.308 -8.262 -5.753 1.00 97.69 95 TYR A CA 1
ATOM 724 C C . TYR A 1 95 ? 11.057 -6.945 -5.978 1.00 97.69 95 TYR A C 1
ATOM 726 O O . TYR A 1 95 ? 11.350 -6.573 -7.118 1.00 97.69 95 TYR A O 1
ATOM 734 N N . ILE A 1 96 ? 11.446 -6.265 -4.901 1.00 97.44 96 ILE A N 1
ATOM 735 C CA . ILE A 1 96 ? 12.366 -5.123 -4.954 1.00 97.44 96 ILE A CA 1
ATOM 736 C C . ILE A 1 96 ? 13.498 -5.304 -3.941 1.00 97.44 96 ILE A C 1
ATOM 738 O O . ILE A 1 96 ? 13.273 -5.470 -2.742 1.00 97.44 96 ILE A O 1
ATOM 742 N N . ASN A 1 97 ? 14.737 -5.265 -4.428 1.00 95.38 97 ASN A N 1
ATOM 743 C CA . ASN A 1 97 ? 15.931 -5.575 -3.656 1.00 95.38 97 ASN A CA 1
ATOM 744 C C . ASN A 1 97 ? 16.959 -4.440 -3.743 1.00 95.38 97 ASN A C 1
ATOM 746 O O . ASN A 1 97 ? 17.463 -4.113 -4.820 1.00 95.38 97 ASN A O 1
ATOM 750 N N . GLY A 1 98 ? 17.321 -3.866 -2.595 1.00 94.44 98 GLY A N 1
ATOM 751 C CA . GLY A 1 98 ? 18.324 -2.804 -2.476 1.00 94.44 98 GLY A CA 1
ATOM 752 C C . GLY A 1 98 ? 19.628 -3.300 -1.858 1.00 94.44 98 GLY A C 1
ATOM 753 O O . GLY A 1 98 ? 19.930 -3.004 -0.702 1.00 94.44 98 GLY A O 1
ATOM 754 N N . PHE A 1 99 ? 20.414 -4.072 -2.602 1.00 91.31 99 PHE A N 1
ATOM 755 C CA . PHE A 1 99 ? 21.678 -4.636 -2.113 1.00 91.31 99 PHE A CA 1
ATOM 756 C C . PHE A 1 99 ? 22.788 -3.583 -1.925 1.00 91.31 99 PHE A C 1
ATOM 758 O O . PHE A 1 99 ? 23.706 -3.796 -1.128 1.00 91.31 99 PHE A O 1
ATOM 765 N N . ASP A 1 100 ? 22.728 -2.459 -2.644 1.00 88.38 100 ASP A N 1
ATOM 766 C CA . ASP A 1 100 ? 23.684 -1.354 -2.527 1.00 88.38 100 ASP A CA 1
ATOM 767 C C . ASP A 1 100 ? 23.226 -0.315 -1.489 1.00 88.38 100 ASP A C 1
ATOM 769 O O . ASP A 1 100 ? 22.246 0.403 -1.669 1.00 88.38 100 ASP A O 1
ATOM 773 N N . THR A 1 101 ? 23.981 -0.181 -0.397 1.00 85.50 101 THR A N 1
ATOM 774 C CA . THR A 1 101 ? 23.700 0.805 0.661 1.00 85.50 101 THR A CA 1
ATOM 775 C C . THR A 1 101 ? 23.927 2.252 0.226 1.00 85.50 101 THR A C 1
ATOM 777 O O . THR A 1 101 ? 23.443 3.169 0.889 1.00 85.50 101 THR A O 1
ATOM 780 N N . SER A 1 102 ? 24.691 2.480 -0.846 1.00 90.31 102 SER A N 1
ATOM 781 C CA . SER A 1 102 ? 24.950 3.819 -1.390 1.00 90.31 102 SER A CA 1
ATOM 782 C C . SER A 1 102 ? 23.901 4.242 -2.416 1.00 90.31 102 SER A C 1
ATOM 784 O O . SER A 1 102 ? 23.766 5.438 -2.670 1.00 90.31 102 SER A O 1
ATOM 786 N N . ASN A 1 103 ? 23.182 3.278 -2.993 1.00 89.00 103 ASN A N 1
ATOM 787 C CA . ASN A 1 103 ? 22.140 3.498 -3.986 1.00 89.00 103 ASN A CA 1
ATOM 788 C C . ASN A 1 103 ? 20.954 2.557 -3.705 1.00 89.00 103 ASN A C 1
ATOM 790 O O . ASN A 1 103 ? 20.893 1.470 -4.285 1.00 89.00 103 ASN A O 1
ATOM 794 N N . PRO A 1 104 ? 20.056 2.932 -2.775 1.00 93.12 104 PRO A N 1
ATOM 795 C CA . PRO A 1 104 ? 18.908 2.103 -2.433 1.00 93.12 104 PRO A CA 1
ATOM 796 C C . PRO A 1 104 ? 18.004 1.890 -3.651 1.00 93.12 104 PRO A C 1
ATOM 798 O O . PRO A 1 104 ? 17.897 2.769 -4.506 1.00 93.12 104 PRO A O 1
ATOM 801 N N . ALA A 1 105 ? 17.328 0.742 -3.704 1.00 96.62 105 ALA A N 1
ATOM 802 C CA . ALA A 1 105 ? 16.298 0.511 -4.710 1.00 96.62 105 ALA A CA 1
ATOM 803 C C . ALA A 1 105 ? 15.048 1.324 -4.354 1.00 96.62 105 ALA A C 1
ATOM 805 O O . ALA A 1 105 ? 14.655 1.371 -3.184 1.00 96.62 105 ALA A O 1
ATOM 806 N N . VAL A 1 106 ? 14.430 1.968 -5.342 1.00 97.94 106 VAL A N 1
ATOM 807 C CA . VAL A 1 106 ? 13.320 2.901 -5.106 1.00 97.94 106 VAL A CA 1
ATOM 808 C C . VAL A 1 106 ? 12.078 2.481 -5.877 1.00 97.94 106 VAL A C 1
ATOM 810 O O . VAL A 1 106 ? 12.135 2.244 -7.079 1.00 97.94 106 VAL A O 1
ATOM 813 N N . LEU A 1 107 ? 10.939 2.448 -5.196 1.00 98.62 107 LEU A N 1
ATOM 814 C CA . LEU A 1 107 ? 9.626 2.424 -5.827 1.00 98.62 107 LEU A CA 1
ATOM 815 C C . LEU A 1 107 ? 8.890 3.707 -5.446 1.00 98.62 107 LEU A C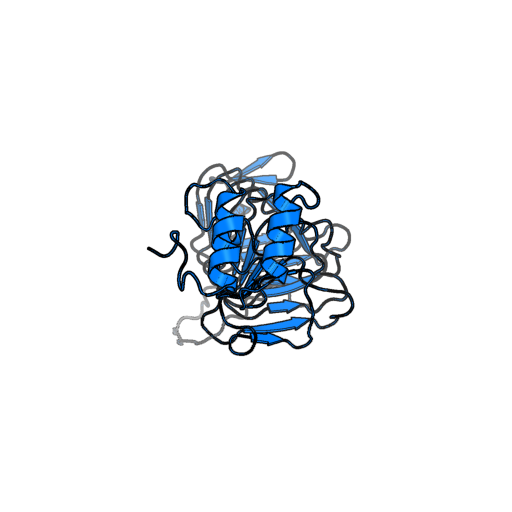 1
ATOM 817 O O . LEU A 1 107 ? 8.624 3.929 -4.266 1.00 98.62 107 LEU A O 1
ATOM 821 N N . ASP A 1 108 ? 8.582 4.542 -6.432 1.00 98.75 108 ASP A N 1
ATOM 822 C CA . ASP A 1 108 ? 7.815 5.773 -6.259 1.00 98.75 108 ASP A CA 1
ATOM 823 C C . ASP A 1 108 ? 6.460 5.665 -6.955 1.00 98.75 108 ASP A C 1
ATOM 825 O O . ASP A 1 108 ? 6.377 5.473 -8.171 1.00 98.75 108 ASP A O 1
ATOM 829 N N . ILE A 1 109 ? 5.389 5.740 -6.161 1.00 98.69 109 ILE A N 1
ATOM 830 C CA . ILE A 1 109 ? 4.025 5.618 -6.668 1.00 98.69 109 ILE A CA 1
ATOM 831 C C . ILE A 1 109 ? 3.590 6.908 -7.371 1.00 98.69 109 ILE A C 1
ATOM 833 O O . ILE A 1 109 ? 2.935 6.818 -8.403 1.00 98.69 109 ILE A O 1
ATOM 837 N N . ASN A 1 110 ? 3.993 8.090 -6.895 1.00 97.94 110 ASN A N 1
ATOM 838 C CA . ASN A 1 110 ? 3.861 9.378 -7.592 1.00 97.94 110 ASN A CA 1
ATOM 839 C C . ASN A 1 110 ? 2.491 9.646 -8.277 1.00 97.94 110 ASN A C 1
ATOM 841 O O . ASN A 1 110 ? 2.400 9.884 -9.487 1.00 97.94 110 ASN A O 1
ATOM 845 N N . ASN A 1 111 ? 1.401 9.620 -7.506 1.00 94.94 111 ASN A N 1
ATOM 846 C CA . ASN A 1 111 ? -0.016 9.648 -7.924 1.00 94.94 111 ASN A CA 1
ATOM 847 C C . ASN A 1 111 ? -0.458 8.493 -8.841 1.00 94.94 111 ASN A C 1
ATOM 849 O O . ASN A 1 111 ? -1.478 8.598 -9.524 1.00 94.94 111 ASN A O 1
ATOM 853 N N . GLY A 1 112 ? 0.332 7.432 -8.921 1.00 91.75 112 GLY A N 1
ATOM 854 C CA . GLY A 1 112 ? 0.070 6.252 -9.725 1.00 91.75 112 GLY A CA 1
ATOM 855 C C . GLY A 1 112 ? -0.704 5.174 -8.975 1.00 91.75 112 GLY A C 1
ATOM 856 O O . GLY A 1 112 ? -0.996 5.271 -7.782 1.00 91.75 112 GLY A O 1
ATOM 857 N N . ASN A 1 113 ? -1.024 4.119 -9.717 1.00 95.00 113 ASN A N 1
ATOM 858 C CA . ASN A 1 113 ? -1.745 2.954 -9.222 1.00 95.00 113 ASN A CA 1
ATOM 859 C C . ASN A 1 113 ? -0.924 1.687 -9.481 1.00 95.00 113 ASN A C 1
ATOM 861 O O . ASN A 1 113 ? -0.591 1.396 -10.632 1.00 95.00 113 ASN A O 1
ATOM 865 N N . LEU A 1 114 ? -0.622 0.930 -8.429 1.00 98.81 114 LEU A N 1
ATOM 866 C CA . LEU A 1 114 ? 0.089 -0.343 -8.509 1.00 98.81 114 LEU A CA 1
ATOM 867 C C . LEU A 1 114 ? -0.826 -1.487 -8.080 1.00 98.81 114 LEU A C 1
ATOM 869 O O . LEU A 1 114 ? -1.318 -1.504 -6.956 1.00 98.81 114 LEU A O 1
ATOM 873 N N . ILE A 1 115 ? -1.010 -2.470 -8.955 1.00 98.88 115 ILE A N 1
ATOM 874 C CA . ILE A 1 115 ? -1.737 -3.707 -8.662 1.00 98.88 115 ILE A CA 1
ATOM 875 C C . ILE A 1 115 ? -0.776 -4.882 -8.808 1.00 98.88 115 ILE A C 1
ATOM 877 O O . ILE A 1 115 ? -0.133 -5.039 -9.844 1.00 98.88 115 ILE A O 1
ATOM 881 N N . ILE A 1 116 ? -0.699 -5.712 -7.775 1.00 98.94 116 ILE A N 1
ATOM 882 C CA . ILE A 1 116 ? 0.126 -6.917 -7.726 1.00 98.94 116 ILE A CA 1
ATOM 883 C C . ILE A 1 116 ? -0.819 -8.083 -7.443 1.00 98.94 116 ILE A C 1
ATOM 885 O O . ILE A 1 116 ? -1.449 -8.140 -6.387 1.00 98.94 116 ILE A O 1
ATOM 889 N N . GLU A 1 117 ? -0.970 -8.991 -8.403 1.00 98.81 117 GLU A N 1
ATOM 890 C CA . GLU A 1 117 ? -1.814 -10.188 -8.269 1.00 98.81 117 GLU A CA 1
ATOM 891 C C . GLU A 1 117 ? -1.154 -11.262 -7.379 1.00 98.81 117 GLU A C 1
ATOM 893 O O . GLU A 1 117 ? -1.825 -12.125 -6.803 1.00 98.81 117 GLU A O 1
ATOM 898 N N . GLY A 1 118 ? 0.173 -11.213 -7.255 1.00 98.62 118 GLY A N 1
ATOM 899 C CA . GLY A 1 118 ? 0.979 -12.064 -6.390 1.00 98.62 118 GLY A CA 1
ATOM 900 C C . GLY A 1 118 ? 1.327 -11.454 -5.031 1.00 98.62 118 GLY A C 1
ATOM 901 O O . GLY A 1 118 ? 0.585 -10.644 -4.466 1.00 98.62 118 GLY A O 1
ATOM 902 N N . ASN A 1 119 ? 2.460 -11.909 -4.497 1.00 98.75 119 ASN A N 1
ATOM 903 C CA . ASN A 1 119 ? 3.096 -11.364 -3.301 1.00 98.75 119 ASN A CA 1
ATOM 904 C C . ASN A 1 119 ? 3.892 -10.097 -3.635 1.00 98.75 119 ASN A C 1
ATOM 906 O O . ASN A 1 119 ? 4.322 -9.910 -4.776 1.00 98.75 119 ASN A O 1
ATOM 910 N N . PHE A 1 120 ? 4.120 -9.255 -2.629 1.00 98.69 120 PHE A N 1
ATOM 911 C CA . PHE A 1 120 ? 5.018 -8.110 -2.742 1.00 98.69 120 PHE A CA 1
ATOM 912 C C . PHE A 1 120 ? 6.099 -8.151 -1.661 1.00 98.69 120 PHE A C 1
ATOM 914 O O . PHE A 1 120 ? 5.811 -8.016 -0.471 1.00 98.69 120 PHE A O 1
ATOM 921 N N . ASP A 1 121 ? 7.347 -8.302 -2.099 1.00 97.94 121 ASP A N 1
ATOM 922 C CA . ASP A 1 121 ? 8.512 -8.543 -1.258 1.00 97.94 121 ASP A CA 1
ATOM 923 C C . ASP A 1 121 ? 9.535 -7.405 -1.389 1.00 97.94 121 ASP A C 1
ATOM 925 O O . ASP A 1 121 ? 10.025 -7.103 -2.482 1.00 97.94 121 ASP A O 1
ATOM 929 N N . THR A 1 122 ? 9.914 -6.803 -0.259 1.00 95.69 122 THR A N 1
ATOM 930 C CA . THR A 1 122 ? 11.012 -5.827 -0.182 1.00 95.69 122 THR A CA 1
ATOM 931 C C . THR A 1 122 ? 12.202 -6.403 0.580 1.00 95.69 122 THR A C 1
ATOM 933 O O . THR A 1 122 ? 12.026 -7.118 1.567 1.00 95.69 122 THR A O 1
ATOM 936 N N . TYR A 1 123 ? 13.431 -6.111 0.139 1.00 93.50 123 TYR A N 1
ATOM 937 C CA . TYR A 1 123 ? 14.636 -6.674 0.758 1.00 93.50 123 TYR A CA 1
ATOM 938 C C . TYR A 1 123 ? 15.832 -5.702 0.807 1.00 93.50 123 TYR A C 1
ATOM 940 O O . TYR A 1 123 ? 16.211 -5.096 -0.197 1.00 93.50 123 TYR A O 1
ATOM 948 N N . ASP A 1 124 ? 16.494 -5.629 1.967 1.00 93.56 124 ASP A N 1
ATOM 949 C CA . ASP A 1 124 ? 17.671 -4.796 2.271 1.00 93.56 124 ASP A CA 1
ATOM 950 C C . ASP A 1 124 ? 17.394 -3.277 2.214 1.00 93.56 124 ASP A C 1
ATOM 952 O O . ASP A 1 124 ? 16.695 -2.754 3.069 1.00 93.56 124 ASP A O 1
ATOM 956 N N . ASN A 1 125 ? 17.980 -2.503 1.299 1.00 94.06 125 ASN A N 1
ATOM 957 C CA . ASN A 1 125 ? 17.891 -1.034 1.299 1.00 94.06 125 ASN A CA 1
ATOM 958 C C . ASN A 1 125 ? 16.863 -0.557 0.269 1.00 94.06 125 ASN A C 1
ATOM 960 O O . ASN A 1 125 ? 17.223 -0.017 -0.775 1.00 94.06 125 ASN A O 1
ATOM 964 N N . VAL A 1 126 ? 15.584 -0.792 0.553 1.00 95.94 126 VAL A N 1
ATOM 965 C CA . VAL A 1 126 ? 14.467 -0.371 -0.307 1.00 95.94 126 VAL A CA 1
ATOM 966 C C . VAL A 1 126 ? 13.810 0.878 0.256 1.00 95.94 126 VAL A C 1
ATOM 968 O O . VAL A 1 126 ? 13.613 0.966 1.470 1.00 95.94 126 VAL A O 1
ATOM 971 N N . ILE A 1 127 ? 13.442 1.807 -0.624 1.00 96.75 127 ILE A N 1
ATOM 972 C CA . ILE A 1 127 ? 12.576 2.941 -0.307 1.00 96.75 127 ILE A CA 1
ATOM 973 C C . ILE A 1 127 ? 11.280 2.813 -1.106 1.00 96.75 127 ILE A C 1
ATOM 975 O O . ILE A 1 127 ? 11.310 2.791 -2.335 1.00 96.75 127 ILE A O 1
ATOM 979 N N . LEU A 1 128 ? 10.154 2.758 -0.399 1.00 98.00 128 LEU A N 1
ATOM 980 C CA . LEU A 1 128 ? 8.818 2.889 -0.976 1.00 98.00 128 LEU A CA 1
ATOM 981 C C . LEU A 1 128 ? 8.274 4.292 -0.691 1.00 98.00 128 LEU A C 1
ATOM 983 O O . LEU A 1 128 ? 8.064 4.641 0.472 1.00 98.00 128 LEU A O 1
ATOM 987 N N . TYR A 1 129 ? 8.036 5.075 -1.742 1.00 98.56 129 TYR A N 1
ATOM 988 C CA . TYR A 1 129 ? 7.397 6.384 -1.656 1.00 98.56 129 TYR A CA 1
ATOM 989 C C . TYR A 1 129 ? 5.888 6.266 -1.903 1.00 98.56 129 TYR A C 1
ATOM 991 O O . TYR A 1 129 ? 5.444 5.945 -3.004 1.00 98.56 129 TYR A O 1
ATOM 999 N N . MET A 1 130 ? 5.118 6.555 -0.854 1.00 98.44 130 MET A N 1
ATOM 1000 C CA . MET A 1 130 ? 3.674 6.801 -0.871 1.00 98.44 130 MET A CA 1
ATOM 1001 C C . MET A 1 130 ? 3.428 8.120 -0.138 1.00 98.44 130 MET A C 1
ATOM 1003 O O . MET A 1 130 ? 3.162 8.189 1.068 1.00 98.44 130 MET A O 1
ATOM 1007 N N . VAL A 1 131 ? 3.671 9.202 -0.865 1.00 97.62 131 VAL A N 1
ATOM 1008 C CA . VAL A 1 131 ? 3.750 10.567 -0.344 1.00 97.62 131 VAL A CA 1
ATOM 1009 C C . VAL A 1 131 ? 2.588 11.446 -0.799 1.00 97.62 131 VAL A C 1
ATOM 1011 O O . VAL A 1 131 ? 2.326 12.483 -0.181 1.00 97.62 131 VAL A O 1
ATOM 1014 N N . GLN A 1 132 ? 1.849 11.040 -1.828 1.00 95.56 132 GLN A N 1
ATOM 1015 C CA . GLN A 1 132 ? 0.685 11.745 -2.351 1.00 95.56 132 GLN A CA 1
ATOM 1016 C C . GLN A 1 132 ? -0.615 11.075 -1.903 1.00 95.56 132 GLN A C 1
ATOM 1018 O O . GLN A 1 132 ? -0.684 9.872 -1.681 1.00 95.56 132 GLN A O 1
ATOM 1023 N N . GLU A 1 133 ? -1.680 11.867 -1.771 1.00 90.56 133 GLU A N 1
ATOM 1024 C CA . GLU A 1 133 ? -2.997 11.371 -1.337 1.00 90.56 133 GLU A CA 1
ATOM 1025 C C . GLU A 1 133 ? -3.582 10.316 -2.285 1.00 90.56 133 GLU A C 1
ATOM 1027 O O . GLU A 1 133 ? -4.288 9.420 -1.829 1.00 90.56 133 GLU A O 1
ATOM 1032 N N . ASN A 1 134 ? -3.257 10.405 -3.579 1.00 90.50 134 ASN A N 1
ATOM 1033 C CA . ASN A 1 134 ? -3.744 9.490 -4.611 1.00 90.50 134 ASN A CA 1
ATOM 1034 C C . ASN A 1 134 ? -2.864 8.248 -4.800 1.00 90.50 134 ASN A C 1
ATOM 1036 O O . ASN A 1 134 ? -3.196 7.420 -5.644 1.00 90.50 134 ASN A O 1
ATOM 1040 N N . ASP A 1 135 ? -1.757 8.115 -4.062 1.00 98.12 135 ASP A N 1
ATOM 1041 C CA . ASP A 1 135 ? -0.905 6.932 -4.168 1.00 98.12 135 ASP A CA 1
ATOM 1042 C C . ASP A 1 135 ? -1.681 5.699 -3.715 1.00 98.12 135 ASP A C 1
ATOM 1044 O O . ASP A 1 135 ? -2.225 5.663 -2.605 1.00 98.12 135 ASP A O 1
ATOM 1048 N N . TYR A 1 136 ? -1.726 4.677 -4.565 1.00 98.25 136 TYR A N 1
ATOM 1049 C CA . TYR A 1 136 ? -2.435 3.446 -4.255 1.00 98.25 136 TYR A CA 1
ATOM 1050 C C . TYR A 1 136 ? -1.637 2.218 -4.683 1.00 98.25 136 TYR A C 1
ATOM 1052 O O . TYR A 1 136 ? -1.144 2.127 -5.810 1.00 98.25 136 TYR A O 1
ATOM 1060 N N . VAL A 1 137 ? -1.536 1.263 -3.761 1.00 98.94 137 VAL A N 1
ATOM 1061 C CA . VAL A 1 137 ? -0.916 -0.045 -3.971 1.00 98.94 137 VAL A CA 1
ATOM 1062 C C . VAL A 1 137 ? -1.887 -1.116 -3.493 1.00 98.94 137 VAL A C 1
ATOM 1064 O O . VAL A 1 137 ? -2.313 -1.078 -2.342 1.00 98.94 137 VAL A O 1
ATOM 1067 N N . LEU A 1 138 ? -2.199 -2.088 -4.347 1.00 98.88 138 LEU A N 1
ATOM 1068 C CA . LEU A 1 138 ? -2.972 -3.281 -4.007 1.00 98.88 138 LEU A CA 1
ATOM 1069 C C . LEU A 1 138 ? -2.110 -4.533 -4.156 1.00 98.88 138 LEU A C 1
ATOM 1071 O O . LEU A 1 138 ? -1.631 -4.833 -5.249 1.00 98.88 138 LEU A O 1
ATOM 1075 N N . VAL A 1 139 ? -1.987 -5.290 -3.068 1.00 98.94 139 VAL A N 1
ATOM 1076 C CA . VAL A 1 139 ? -1.341 -6.605 -3.017 1.00 98.94 139 VAL A CA 1
ATOM 1077 C C . VAL A 1 139 ? -2.417 -7.671 -2.819 1.00 98.94 139 VAL A C 1
ATOM 1079 O O . VAL A 1 139 ? -3.081 -7.716 -1.780 1.00 98.94 139 VAL A O 1
ATOM 1082 N N . HIS A 1 140 ? -2.626 -8.529 -3.817 1.00 98.81 140 HIS A N 1
ATOM 1083 C CA . HIS A 1 140 ? -3.662 -9.565 -3.765 1.00 98.81 140 HIS A CA 1
ATOM 1084 C C . HIS A 1 140 ? -3.313 -10.745 -2.855 1.00 98.81 140 HIS A C 1
ATOM 1086 O O . HIS A 1 140 ? -4.226 -11.416 -2.366 1.00 98.81 140 HIS A O 1
ATOM 1092 N N . LYS A 1 141 ? -2.025 -11.001 -2.618 1.00 98.81 141 LYS A N 1
ATOM 1093 C CA . LYS A 1 141 ? -1.553 -12.000 -1.656 1.00 98.81 141 LYS A CA 1
ATOM 1094 C C . LYS A 1 141 ? -0.785 -11.321 -0.522 1.00 98.81 141 LYS A C 1
ATOM 1096 O O . LYS A 1 141 ? -1.254 -10.316 0.011 1.00 98.81 141 LYS A O 1
ATOM 1101 N N . ASP A 1 142 ? 0.347 -11.887 -0.124 1.00 98.81 142 ASP A N 1
ATOM 1102 C CA . ASP A 1 142 ? 1.074 -11.493 1.071 1.00 98.81 142 ASP A CA 1
ATOM 1103 C C . ASP A 1 142 ? 2.007 -10.312 0.791 1.00 98.81 142 ASP A C 1
ATOM 1105 O O . ASP A 1 142 ? 2.601 -10.195 -0.284 1.00 98.81 142 ASP A O 1
ATOM 1109 N N . PHE A 1 143 ? 2.167 -9.452 1.792 1.00 98.75 143 PHE A N 1
ATOM 1110 C CA . PHE A 1 143 ? 3.123 -8.353 1.780 1.00 98.75 143 PHE A CA 1
ATOM 1111 C C . PHE A 1 143 ? 4.252 -8.626 2.774 1.00 98.75 143 PHE A C 1
ATOM 1113 O O . PHE A 1 143 ? 4.021 -8.723 3.983 1.00 98.75 143 PHE A O 1
ATOM 1120 N N . TYR A 1 144 ? 5.475 -8.722 2.258 1.00 97.88 144 TYR A N 1
ATOM 1121 C CA . TYR A 1 144 ? 6.692 -8.970 3.019 1.00 97.88 144 TYR A CA 1
ATOM 1122 C C . TYR A 1 144 ? 7.574 -7.723 3.004 1.00 97.88 144 TYR A C 1
ATOM 1124 O O . TYR A 1 144 ? 8.265 -7.429 2.028 1.00 97.88 144 TYR A O 1
ATOM 1132 N N . PHE A 1 145 ? 7.580 -6.990 4.112 1.00 96.19 145 PHE A N 1
ATOM 1133 C CA . PHE A 1 145 ? 8.371 -5.782 4.264 1.00 96.19 145 PHE A CA 1
ATOM 1134 C C . PHE A 1 145 ? 9.658 -6.045 5.046 1.00 96.19 145 PHE A C 1
ATOM 1136 O O . PHE A 1 145 ? 9.647 -6.360 6.238 1.00 96.19 145 PHE A O 1
ATOM 1143 N N . ASN A 1 146 ? 10.799 -5.908 4.373 1.00 93.50 146 ASN A N 1
ATOM 1144 C CA . ASN A 1 146 ? 12.108 -6.104 4.983 1.00 93.50 146 ASN A CA 1
ATOM 1145 C C . ASN A 1 146 ? 13.131 -5.098 4.434 1.00 93.50 146 ASN A C 1
ATOM 1147 O O . ASN A 1 146 ? 14.062 -5.455 3.712 1.00 93.50 146 ASN A O 1
ATOM 1151 N N . SER A 1 147 ? 12.954 -3.824 4.800 1.00 92.50 147 SER A N 1
ATOM 1152 C CA . SER A 1 147 ? 13.930 -2.758 4.539 1.00 92.50 147 SER A CA 1
ATOM 1153 C C . SER A 1 147 ? 14.734 -2.339 5.782 1.00 92.50 147 SER A C 1
ATOM 1155 O O . SER A 1 147 ? 14.194 -2.263 6.877 1.00 92.50 147 SER A O 1
ATOM 1157 N N . PHE A 1 148 ? 16.011 -1.973 5.634 1.00 92.38 148 PHE A N 1
ATOM 1158 C CA . PHE A 1 148 ? 16.827 -1.345 6.689 1.00 92.38 148 PHE A CA 1
ATOM 1159 C C . PHE A 1 148 ? 16.626 0.172 6.805 1.00 92.38 148 PHE A C 1
ATOM 1161 O O . PHE A 1 148 ? 17.268 0.821 7.637 1.00 92.38 148 PHE A O 1
ATOM 1168 N N . ILE A 1 149 ? 15.752 0.744 5.976 1.00 91.81 149 ILE A N 1
ATOM 1169 C CA . ILE A 1 149 ? 15.462 2.175 5.939 1.00 91.81 149 ILE A CA 1
ATOM 1170 C C . ILE A 1 149 ? 14.153 2.455 6.704 1.00 91.81 149 ILE A C 1
ATOM 1172 O O . ILE A 1 149 ? 13.142 1.806 6.435 1.00 91.81 149 ILE A O 1
ATOM 1176 N N . PRO A 1 150 ? 14.128 3.419 7.644 1.00 91.69 150 PRO A N 1
ATOM 1177 C CA . PRO A 1 150 ? 12.890 3.895 8.265 1.00 91.69 150 PRO A CA 1
ATOM 1178 C C . PRO A 1 150 ? 12.007 4.661 7.273 1.00 91.69 150 PRO A C 1
ATOM 1180 O O . PRO A 1 150 ? 12.480 5.588 6.620 1.00 91.69 150 PRO A O 1
ATOM 1183 N N . HIS A 1 151 ? 10.721 4.315 7.200 1.00 94.50 151 HIS A N 1
ATOM 1184 C CA . HIS A 1 151 ? 9.783 4.858 6.207 1.00 94.50 151 HIS A CA 1
ATOM 1185 C C . HIS A 1 151 ? 8.870 5.990 6.707 1.00 94.50 151 HIS A C 1
ATOM 1187 O O . HIS A 1 151 ? 7.923 6.357 6.018 1.00 94.50 151 HIS A O 1
ATOM 1193 N N . GLY A 1 152 ? 9.153 6.600 7.862 1.00 92.94 152 GLY A N 1
ATOM 1194 C CA . GLY A 1 152 ? 8.307 7.679 8.402 1.00 92.94 152 GLY A CA 1
ATOM 1195 C C . GLY A 1 152 ? 8.216 8.935 7.541 1.00 92.94 152 GLY A C 1
ATOM 1196 O O . GLY A 1 152 ? 7.197 9.623 7.597 1.00 92.94 152 GLY A O 1
ATOM 1197 N N . ASP A 1 153 ? 9.225 9.184 6.706 1.00 95.69 153 ASP A N 1
ATOM 1198 C CA . ASP A 1 153 ? 9.248 10.295 5.747 1.00 95.69 153 ASP A CA 1
ATOM 1199 C C . ASP A 1 153 ? 8.843 9.870 4.320 1.00 95.69 153 ASP A C 1
ATOM 1201 O O . ASP A 1 153 ? 8.738 10.717 3.434 1.00 95.69 153 ASP A O 1
ATOM 1205 N N . TYR A 1 154 ? 8.625 8.571 4.085 1.00 97.38 154 TYR A N 1
ATOM 1206 C CA . TYR A 1 154 ? 8.392 7.997 2.750 1.00 97.38 154 TYR A CA 1
ATOM 1207 C C . TYR A 1 154 ? 6.990 7.405 2.590 1.00 97.38 154 TYR A C 1
ATOM 1209 O O . TYR A 1 154 ? 6.455 7.391 1.489 1.00 97.38 154 TYR A O 1
ATOM 1217 N N . LEU A 1 155 ? 6.360 7.002 3.691 1.00 98.00 155 LEU A N 1
ATOM 1218 C CA . LEU A 1 155 ? 4.971 6.560 3.754 1.00 98.00 155 LEU A CA 1
ATOM 1219 C C . LEU A 1 155 ? 4.171 7.583 4.572 1.00 98.00 155 LEU A C 1
ATOM 1221 O O . LEU A 1 155 ? 3.966 7.406 5.774 1.00 98.00 155 LEU A O 1
ATOM 1225 N N . ILE A 1 156 ? 3.773 8.691 3.939 1.00 95.31 156 ILE A N 1
ATOM 1226 C CA . ILE A 1 156 ? 3.087 9.817 4.613 1.00 95.31 156 ILE A CA 1
ATOM 1227 C C . ILE A 1 156 ? 1.620 9.979 4.189 1.00 95.31 156 ILE A C 1
ATOM 1229 O O . ILE A 1 156 ? 0.816 10.493 4.959 1.00 95.31 156 ILE A O 1
ATOM 1233 N N . ASN A 1 157 ? 1.250 9.545 2.984 1.00 93.25 157 ASN A N 1
ATOM 1234 C CA . ASN A 1 157 ? -0.117 9.579 2.457 1.00 93.25 157 ASN A CA 1
ATOM 1235 C C . ASN A 1 157 ? -0.382 8.282 1.674 1.00 93.25 157 ASN A C 1
ATOM 1237 O O . ASN A 1 157 ? 0.381 7.329 1.784 1.00 93.25 157 ASN A O 1
ATOM 1241 N N . GLY A 1 158 ? -1.463 8.228 0.901 1.00 95.06 158 GLY A N 1
ATOM 1242 C CA . GLY A 1 158 ? -1.768 7.078 0.063 1.00 95.06 158 GLY A CA 1
ATOM 1243 C C . GLY A 1 158 ? -2.304 5.877 0.838 1.00 95.06 158 GLY A C 1
ATOM 1244 O O . GLY A 1 158 ? -2.455 5.894 2.066 1.00 95.06 158 GLY A O 1
ATOM 1245 N N . THR A 1 159 ? -2.656 4.840 0.083 1.00 98.38 159 THR A N 1
ATOM 1246 C CA . THR A 1 159 ? -3.269 3.615 0.605 1.00 98.38 159 THR A CA 1
ATOM 1247 C C . THR A 1 159 ? -2.525 2.382 0.116 1.00 98.38 159 THR A C 1
ATOM 1249 O O . THR A 1 159 ? -2.466 2.136 -1.087 1.00 98.38 159 THR A O 1
ATOM 1252 N N . LEU A 1 160 ? -2.020 1.586 1.055 1.00 98.88 160 LEU A N 1
ATOM 1253 C CA . LEU A 1 160 ? -1.546 0.227 0.808 1.00 98.88 160 LEU A CA 1
ATOM 1254 C C . LEU A 1 160 ? -2.643 -0.762 1.219 1.00 98.88 160 LEU A C 1
ATOM 1256 O O . LEU A 1 160 ? -2.931 -0.923 2.403 1.00 98.88 160 LEU A O 1
ATOM 1260 N N . GLU A 1 161 ? -3.267 -1.423 0.255 1.00 98.81 161 GLU A N 1
ATOM 1261 C CA . GLU A 1 161 ? -4.267 -2.463 0.481 1.00 98.81 161 GLU A CA 1
ATOM 1262 C C . GLU A 1 161 ? -3.644 -3.856 0.328 1.00 98.81 161 GLU A C 1
ATOM 1264 O O . GLU A 1 161 ? -2.992 -4.147 -0.673 1.00 98.81 161 GLU A O 1
ATOM 1269 N N . VAL A 1 162 ? -3.856 -4.729 1.316 1.00 98.94 162 VAL A N 1
ATOM 1270 C CA . VAL A 1 162 ? -3.313 -6.093 1.345 1.00 98.94 162 VAL A CA 1
ATOM 1271 C C . VAL A 1 162 ? -4.434 -7.099 1.590 1.00 98.94 162 VAL A C 1
ATOM 1273 O O . VAL A 1 162 ? -5.152 -7.029 2.596 1.00 98.94 162 VAL A O 1
ATOM 1276 N N . LYS A 1 163 ? -4.566 -8.061 0.675 1.00 98.81 163 LYS A N 1
ATOM 1277 C CA . LYS A 1 163 ? -5.569 -9.134 0.739 1.00 98.81 163 LYS A CA 1
ATOM 1278 C C . LYS A 1 163 ? -5.047 -10.434 1.356 1.00 98.81 163 LYS A C 1
ATOM 1280 O O . LYS A 1 163 ? -5.852 -11.204 1.870 1.00 98.81 163 LYS A O 1
ATOM 1285 N N . GLY A 1 164 ? -3.742 -10.687 1.331 1.00 98.75 164 GLY A N 1
ATOM 1286 C CA . GLY A 1 164 ? -3.106 -11.786 2.064 1.00 98.75 164 GLY A CA 1
ATOM 1287 C C . GLY A 1 164 ? -2.570 -11.345 3.423 1.00 98.75 164 GLY A C 1
ATOM 1288 O O . GLY A 1 164 ? -3.100 -10.431 4.056 1.00 98.75 164 GLY A O 1
ATOM 1289 N N . ASP A 1 165 ? -1.517 -12.000 3.885 1.00 98.88 165 ASP A N 1
ATOM 1290 C CA . ASP A 1 165 ? -0.896 -11.720 5.176 1.00 98.88 165 ASP A CA 1
ATOM 1291 C C . ASP A 1 165 ? 0.065 -10.519 5.119 1.00 98.88 165 ASP A C 1
ATOM 1293 O O . ASP A 1 165 ? 0.582 -10.150 4.065 1.00 98.88 165 ASP A O 1
ATOM 1297 N N . PHE A 1 166 ? 0.325 -9.905 6.275 1.00 98.75 166 PHE A N 1
ATOM 1298 C CA . PHE A 1 166 ? 1.247 -8.776 6.410 1.00 98.75 166 PHE A CA 1
ATOM 1299 C C . PHE A 1 166 ? 2.419 -9.149 7.317 1.00 98.75 166 PHE A C 1
ATOM 1301 O O . PHE A 1 166 ? 2.230 -9.505 8.487 1.00 98.75 166 PHE A O 1
ATOM 1308 N N . TYR A 1 167 ? 3.637 -8.990 6.811 1.00 98.19 167 TYR A N 1
ATOM 1309 C CA . TYR A 1 167 ? 4.859 -9.306 7.535 1.00 98.19 167 TYR A CA 1
ATOM 1310 C C . TYR A 1 167 ? 5.842 -8.138 7.501 1.00 98.19 167 TYR A C 1
ATOM 1312 O O . TYR A 1 167 ? 6.245 -7.696 6.432 1.00 98.19 167 TYR A O 1
ATOM 1320 N N . ASP A 1 168 ? 6.280 -7.688 8.673 1.00 95.44 168 ASP A N 1
ATOM 1321 C CA . ASP A 1 168 ? 7.401 -6.769 8.849 1.00 95.44 168 ASP A CA 1
ATOM 1322 C C . ASP A 1 168 ? 8.513 -7.441 9.666 1.00 95.44 168 ASP A C 1
ATOM 1324 O O . ASP A 1 168 ? 8.310 -7.829 10.825 1.00 95.44 168 ASP A O 1
ATOM 1328 N N . PHE A 1 169 ? 9.692 -7.585 9.057 1.00 89.62 169 PHE A N 1
ATOM 1329 C CA . PHE A 1 169 ? 10.813 -8.342 9.627 1.00 89.62 169 PHE A CA 1
ATOM 1330 C C . PHE A 1 169 ? 12.019 -7.490 10.025 1.00 89.62 169 PHE A C 1
ATOM 1332 O O . PHE A 1 169 ? 12.919 -7.986 10.706 1.00 89.62 169 PHE A O 1
ATOM 1339 N N . SER A 1 170 ? 12.087 -6.217 9.627 1.00 87.69 170 SER A N 1
ATOM 1340 C CA . SER A 1 170 ? 13.224 -5.374 10.013 1.00 87.69 170 SER A CA 1
ATOM 1341 C C . SER A 1 170 ? 12.902 -4.469 11.193 1.00 87.69 170 SER A C 1
ATOM 1343 O O . SER A 1 170 ? 11.767 -4.235 11.588 1.00 87.69 170 SER A O 1
ATOM 1345 N N . LYS A 1 171 ? 13.961 -3.960 11.816 1.00 85.06 171 LYS A N 1
ATOM 1346 C CA . LYS A 1 171 ? 13.850 -3.160 13.027 1.00 85.06 171 LYS A CA 1
ATOM 1347 C C . LYS A 1 171 ? 13.542 -1.695 12.700 1.00 85.06 171 LYS A C 1
ATOM 1349 O O . LYS A 1 171 ? 14.456 -0.967 12.316 1.00 85.06 171 LYS A O 1
ATOM 1354 N N . GLY A 1 172 ? 12.313 -1.249 12.962 1.00 75.81 172 GLY A N 1
ATOM 1355 C CA . GLY A 1 172 ? 11.922 0.168 12.896 1.00 75.81 172 GLY A CA 1
ATOM 1356 C C . GLY A 1 172 ? 11.901 0.754 11.485 1.00 75.81 172 GLY A C 1
ATOM 1357 O O . GLY A 1 172 ? 12.273 1.909 11.277 1.00 75.81 172 GLY A O 1
ATOM 1358 N N . ASN A 1 173 ? 11.528 -0.073 10.516 1.00 83.38 173 ASN A N 1
ATOM 1359 C CA . ASN A 1 173 ? 11.486 0.220 9.088 1.00 83.38 173 ASN A CA 1
ATOM 1360 C C . ASN A 1 173 ? 10.081 0.639 8.628 1.00 83.38 173 ASN A C 1
ATOM 1362 O O . ASN A 1 173 ? 9.958 1.655 7.947 1.00 83.38 173 ASN A O 1
ATOM 1366 N N . PHE A 1 174 ? 9.031 -0.081 9.033 1.00 94.94 174 PHE A N 1
ATOM 1367 C CA . PHE A 1 174 ? 7.642 0.227 8.708 1.00 94.94 174 PHE A CA 1
ATOM 1368 C C . PHE A 1 174 ? 7.035 1.110 9.800 1.00 94.94 174 PHE A C 1
ATOM 1370 O O . PHE A 1 174 ? 6.403 0.649 10.752 1.00 94.94 174 PHE A O 1
ATOM 1377 N N . LEU A 1 175 ? 7.274 2.412 9.667 1.00 93.94 175 LEU A N 1
ATOM 1378 C CA . LEU A 1 175 ? 6.762 3.426 10.583 1.00 93.94 175 LEU A CA 1
ATOM 1379 C C . LEU A 1 175 ? 6.135 4.589 9.800 1.00 93.94 175 LEU A C 1
ATOM 1381 O O . LEU A 1 175 ? 6.646 5.702 9.897 1.00 93.94 175 LEU A O 1
ATOM 1385 N N . PRO A 1 176 ? 5.091 4.348 8.981 1.00 96.44 176 PRO A N 1
ATOM 1386 C CA . PRO A 1 176 ? 4.372 5.404 8.273 1.00 96.44 176 PRO A CA 1
ATOM 1387 C C . PRO A 1 176 ? 3.921 6.539 9.199 1.00 96.44 176 PRO A C 1
ATOM 1389 O O . PRO A 1 176 ? 3.786 6.369 10.414 1.00 96.44 176 PRO A O 1
ATOM 1392 N N . SER A 1 177 ? 3.644 7.704 8.619 1.00 92.38 177 SER A N 1
ATOM 1393 C CA . SER A 1 177 ? 3.190 8.887 9.351 1.00 92.38 177 SER A CA 1
ATOM 1394 C C . SER A 1 177 ? 2.013 9.588 8.657 1.00 92.38 177 SER A C 1
ATOM 1396 O O . SER A 1 177 ? 1.528 9.144 7.618 1.00 92.38 177 SER A O 1
ATOM 1398 N N . GLN A 1 178 ? 1.530 10.678 9.264 1.00 93.56 178 GLN A N 1
ATOM 1399 C CA . GLN A 1 178 ? 0.488 11.564 8.725 1.00 93.56 178 GLN A CA 1
ATOM 1400 C C . GLN A 1 178 ? -0.817 10.843 8.355 1.00 93.56 178 GLN A C 1
ATOM 1402 O O . GLN A 1 178 ? -1.541 10.449 9.267 1.00 93.56 178 GLN A O 1
ATOM 1407 N N . ASN A 1 179 ? -1.134 10.688 7.067 1.00 91.81 179 ASN A N 1
ATOM 1408 C CA . ASN A 1 179 ? -2.388 10.098 6.592 1.00 91.81 179 ASN A CA 1
ATOM 1409 C C . ASN A 1 179 ? -2.183 8.771 5.854 1.00 91.81 179 ASN A C 1
ATOM 1411 O O . ASN A 1 179 ? -3.143 8.248 5.288 1.00 91.81 179 ASN A O 1
ATOM 1415 N N . HIS A 1 180 ? -0.964 8.218 5.837 1.00 98.00 180 HIS A N 1
ATOM 1416 C CA . HIS A 1 180 ? -0.730 6.925 5.203 1.00 98.00 180 HIS A CA 1
ATOM 1417 C C . HIS A 1 180 ? -1.582 5.849 5.878 1.00 98.00 180 HIS A C 1
ATOM 1419 O O . HIS A 1 180 ? -1.568 5.688 7.110 1.00 98.00 180 HIS A O 1
ATOM 1425 N N . ARG A 1 181 ? -2.299 5.094 5.047 1.00 97.62 181 ARG A N 1
ATOM 1426 C CA . ARG A 1 181 ? -3.282 4.100 5.462 1.00 97.62 181 ARG A CA 1
ATOM 1427 C C . ARG A 1 181 ? -2.921 2.725 4.922 1.00 97.62 181 ARG A C 1
ATOM 1429 O O . ARG A 1 181 ? -2.590 2.579 3.750 1.00 97.62 181 ARG A O 1
ATOM 1436 N N . VAL A 1 182 ? -3.032 1.720 5.783 1.00 98.81 182 VAL A N 1
ATOM 1437 C CA . VAL A 1 182 ? -3.013 0.313 5.382 1.00 98.81 182 VAL A CA 1
ATOM 1438 C C . VAL A 1 182 ? -4.412 -0.261 5.533 1.00 98.81 182 VAL A C 1
ATOM 1440 O O . VAL A 1 182 ? -5.013 -0.111 6.595 1.00 98.81 182 VAL A O 1
ATOM 1443 N N . VAL A 1 183 ? -4.915 -0.917 4.491 1.00 98.62 183 VAL A N 1
ATOM 1444 C CA . VAL A 1 183 ? -6.203 -1.622 4.502 1.00 98.62 183 VAL A CA 1
ATOM 1445 C C . VAL A 1 183 ? -5.932 -3.121 4.448 1.00 98.62 183 VAL A C 1
ATOM 1447 O O . VAL A 1 183 ? -5.279 -3.596 3.521 1.00 98.62 183 VAL A O 1
ATOM 1450 N N . LEU A 1 184 ? -6.442 -3.879 5.416 1.00 98.75 184 LEU A N 1
ATOM 1451 C CA . LEU A 1 184 ? -6.393 -5.341 5.383 1.00 98.75 184 LEU A CA 1
ATOM 1452 C C . LEU A 1 184 ? -7.748 -5.881 4.922 1.00 98.75 184 LEU A C 1
ATOM 1454 O O . LEU A 1 184 ? -8.701 -5.922 5.706 1.00 98.75 184 LEU A O 1
ATOM 1458 N N . SER A 1 185 ? -7.828 -6.270 3.647 1.00 97.56 185 SER A N 1
ATOM 1459 C CA . SER A 1 185 ? -9.092 -6.528 2.940 1.00 97.56 185 SER A CA 1
ATOM 1460 C C . SER A 1 185 ? -9.316 -7.976 2.493 1.00 97.56 185 SER A C 1
ATOM 1462 O O . SER A 1 185 ? -10.249 -8.251 1.742 1.00 97.56 185 SER A O 1
ATOM 1464 N N . GLY A 1 186 ? -8.489 -8.913 2.953 1.00 96.62 186 GLY A N 1
ATOM 1465 C CA . GLY A 1 186 ? -8.573 -10.325 2.590 1.00 96.62 186 GLY A CA 1
ATOM 1466 C C . GLY A 1 186 ? -9.883 -10.989 2.992 1.00 96.62 186 GLY A C 1
ATOM 1467 O O . GLY A 1 186 ? -10.482 -10.635 4.004 1.00 96.62 186 GLY A O 1
ATOM 1468 N N . GLU A 1 187 ? -10.304 -12.012 2.254 1.00 91.31 187 GLU A N 1
ATOM 1469 C CA . GLU A 1 187 ? -11.500 -12.796 2.601 1.00 91.31 187 GLU A CA 1
ATOM 1470 C C . GLU A 1 187 ? -11.218 -13.805 3.731 1.00 91.31 187 GLU A C 1
ATOM 1472 O O . GLU A 1 187 ? -12.040 -13.994 4.630 1.00 91.31 187 GLU A O 1
ATOM 1477 N N . ASP A 1 188 ? -10.031 -14.420 3.721 1.00 94.75 188 ASP A N 1
ATOM 1478 C CA . ASP A 1 188 ? -9.582 -15.383 4.734 1.00 94.75 188 ASP A CA 1
ATOM 1479 C C . ASP A 1 188 ? -9.033 -14.688 5.989 1.00 94.75 188 ASP A C 1
ATOM 1481 O O . ASP A 1 188 ? -8.801 -13.483 5.994 1.00 94.75 188 ASP A O 1
ATOM 1485 N N . VAL A 1 189 ? -8.814 -15.421 7.087 1.00 96.62 189 VAL A N 1
ATOM 1486 C CA . VAL A 1 189 ? -8.145 -14.850 8.273 1.00 96.62 189 VAL A CA 1
ATOM 1487 C C . VAL A 1 189 ? -6.736 -14.392 7.890 1.00 96.62 189 VAL A C 1
ATOM 1489 O O . VAL A 1 189 ? -5.954 -15.214 7.425 1.00 96.62 189 VAL A O 1
ATOM 1492 N N . GLN A 1 190 ? -6.421 -13.113 8.119 1.00 98.56 190 GLN A N 1
ATOM 1493 C CA . GLN A 1 190 ? -5.111 -12.537 7.794 1.00 98.56 190 GLN A CA 1
ATOM 1494 C C . GLN A 1 190 ? -4.206 -12.507 9.028 1.00 98.56 190 GLN A C 1
ATOM 1496 O O . GLN A 1 190 ? -4.608 -12.070 10.114 1.00 98.56 190 GLN A O 1
ATOM 1501 N N . TYR A 1 191 ? -2.969 -12.949 8.859 1.00 98.69 191 TYR A N 1
ATOM 1502 C CA . TYR A 1 191 ? -1.928 -12.897 9.873 1.00 98.69 191 TYR A CA 1
ATOM 1503 C C . TYR A 1 191 ? -1.123 -11.610 9.725 1.00 98.69 191 TYR A C 1
ATOM 1505 O O . TYR A 1 191 ? -0.695 -11.246 8.633 1.00 98.69 191 TYR A O 1
ATOM 1513 N N . VAL A 1 192 ? -0.905 -10.921 10.844 1.00 98.62 192 VAL A N 1
ATOM 1514 C CA . VAL A 1 192 ? -0.143 -9.671 10.885 1.00 98.62 192 VAL A CA 1
ATOM 1515 C C . VAL A 1 192 ? 1.011 -9.821 11.858 1.00 98.62 192 VAL A C 1
ATOM 1517 O O . VAL A 1 192 ? 0.815 -10.001 13.065 1.00 98.62 192 VAL A O 1
ATOM 1520 N N . THR A 1 193 ? 2.229 -9.738 11.337 1.00 98.06 193 THR A N 1
ATOM 1521 C CA . THR A 1 193 ? 3.448 -9.949 12.113 1.00 98.06 193 THR A CA 1
ATOM 1522 C C . THR A 1 193 ? 4.356 -8.738 12.025 1.00 98.06 193 THR A C 1
ATOM 1524 O O . THR A 1 193 ? 4.832 -8.407 10.951 1.00 98.06 193 THR A O 1
ATOM 1527 N N . PHE A 1 194 ? 4.663 -8.146 13.177 1.00 96.56 194 PHE A N 1
ATOM 1528 C CA . PHE A 1 194 ? 5.822 -7.271 13.354 1.00 96.56 194 PHE A CA 1
ATOM 1529 C C . PHE A 1 194 ? 6.862 -8.006 14.198 1.00 96.56 194 PHE A C 1
ATOM 1531 O O . PHE A 1 194 ? 6.546 -8.439 15.312 1.00 96.56 194 PHE A O 1
ATOM 1538 N N . GLU A 1 195 ? 8.084 -8.166 13.685 1.00 94.94 195 GLU A N 1
ATOM 1539 C CA . GLU A 1 195 ? 9.192 -8.759 14.447 1.00 94.94 195 GLU A CA 1
ATOM 1540 C C . GLU A 1 195 ? 9.680 -7.816 15.562 1.00 94.94 195 GLU A C 1
ATOM 1542 O O . GLU A 1 195 ? 10.030 -8.277 16.650 1.00 94.94 195 GLU A O 1
ATOM 1547 N N . TYR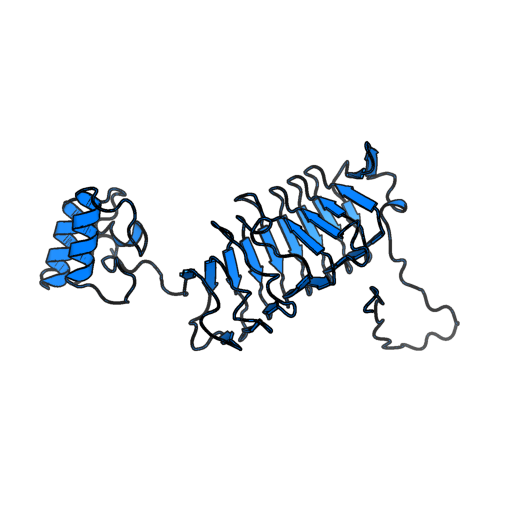 A 1 196 ? 9.620 -6.499 15.324 1.00 94.38 196 TYR A N 1
ATOM 1548 C CA . TYR A 1 196 ? 10.023 -5.441 16.262 1.00 94.38 196 TYR A CA 1
ATOM 1549 C C . TYR A 1 196 ? 8.860 -4.465 16.536 1.00 94.38 196 TYR A C 1
ATOM 1551 O O . TYR A 1 196 ? 8.923 -3.292 16.151 1.00 94.38 196 TYR A O 1
ATOM 1559 N N . PRO A 1 197 ? 7.776 -4.928 17.187 1.00 93.56 197 PRO A N 1
ATOM 1560 C CA . PRO A 1 197 ? 6.537 -4.163 17.378 1.00 93.56 197 PRO A CA 1
ATOM 1561 C C . PRO A 1 197 ? 6.712 -2.896 18.230 1.00 93.56 197 PRO A C 1
ATOM 1563 O O . PRO A 1 197 ? 5.830 -2.048 18.276 1.00 93.56 197 PRO A O 1
ATOM 1566 N N . GLU A 1 198 ? 7.830 -2.753 18.943 1.00 93.12 198 GLU A N 1
ATOM 1567 C CA . GLU A 1 198 ? 8.156 -1.558 19.720 1.00 93.12 198 GLU A CA 1
ATOM 1568 C C . GLU A 1 198 ? 8.779 -0.424 18.889 1.00 93.12 198 GLU A C 1
ATOM 1570 O O . GLU A 1 198 ? 8.989 0.669 19.419 1.00 93.12 198 GLU A O 1
ATOM 1575 N N . LEU A 1 199 ? 9.097 -0.679 17.614 1.00 93.12 199 LEU A N 1
ATOM 1576 C CA . LEU A 1 199 ? 9.747 0.277 16.707 1.00 93.12 199 LEU A CA 1
ATOM 1577 C C . LEU A 1 199 ? 9.043 0.438 15.356 1.00 93.12 199 LEU A C 1
ATOM 1579 O O . LEU A 1 199 ? 9.353 1.395 14.650 1.00 93.12 199 LEU A O 1
ATOM 1583 N N . SER A 1 200 ? 8.125 -0.462 15.015 1.00 94.56 200 SER A N 1
ATOM 1584 C CA . SER A 1 200 ? 7.324 -0.431 13.792 1.00 94.56 200 SER A CA 1
ATOM 1585 C C . SER A 1 200 ? 5.838 -0.466 14.150 1.00 94.56 200 SER A C 1
ATOM 1587 O O . SER A 1 200 ? 5.435 -1.111 15.120 1.00 94.56 200 SER A O 1
ATOM 1589 N N . SER A 1 201 ? 5.019 0.231 13.370 1.00 95.50 201 SER A N 1
ATOM 1590 C CA . SER A 1 201 ? 3.567 0.269 13.550 1.00 95.50 201 SER A CA 1
ATOM 1591 C C . SER A 1 201 ? 2.887 0.820 12.306 1.00 95.50 201 SER A C 1
ATOM 1593 O O . SER A 1 201 ? 3.447 1.656 11.602 1.00 95.50 201 SER A O 1
ATOM 1595 N N . PHE A 1 202 ? 1.628 0.463 12.092 1.00 97.88 202 PHE A N 1
ATOM 1596 C CA . PHE A 1 202 ? 0.758 1.214 11.198 1.00 97.88 202 PHE A CA 1
ATOM 1597 C C . PHE A 1 202 ? 0.513 2.628 11.728 1.00 97.88 202 PHE A C 1
ATOM 1599 O O . PHE A 1 202 ? 0.477 2.870 12.935 1.00 97.88 202 PHE A O 1
ATOM 1606 N N . ASN A 1 203 ? 0.270 3.564 10.817 1.00 96.94 203 ASN A N 1
ATOM 1607 C CA . ASN A 1 203 ? -0.230 4.875 11.194 1.00 96.94 203 ASN A CA 1
ATOM 1608 C C . ASN A 1 203 ? -1.761 4.850 11.255 1.00 96.94 203 ASN A C 1
ATOM 1610 O O . ASN A 1 203 ? -2.323 4.888 12.346 1.00 96.94 203 ASN A O 1
ATOM 1614 N N . ILE A 1 204 ? -2.426 4.674 10.112 1.00 96.81 204 ILE A N 1
ATOM 1615 C CA . ILE A 1 204 ? -3.851 4.331 10.050 1.00 96.81 204 ILE A CA 1
ATOM 1616 C C . ILE A 1 204 ? -3.961 2.881 9.578 1.00 96.81 204 ILE A C 1
ATOM 1618 O O . ILE A 1 204 ? -3.452 2.544 8.509 1.00 96.81 204 ILE A O 1
ATOM 1622 N N . LEU A 1 205 ? -4.614 2.037 10.373 1.00 98.31 205 LEU A N 1
ATOM 1623 C CA . LEU A 1 205 ? -4.970 0.671 10.010 1.00 98.31 205 LEU A CA 1
ATOM 1624 C C . LEU A 1 205 ? -6.484 0.579 9.825 1.00 98.31 205 LEU A C 1
ATOM 1626 O O . LEU A 1 205 ? -7.234 0.876 10.751 1.00 98.31 205 LEU A O 1
ATOM 1630 N N . GLU A 1 206 ? -6.923 0.141 8.654 1.00 95.44 206 GLU A N 1
ATOM 1631 C CA . GLU A 1 206 ? -8.323 -0.123 8.336 1.00 95.44 206 GLU A CA 1
ATOM 1632 C C . GLU A 1 206 ? -8.550 -1.622 8.127 1.00 95.44 206 GLU A C 1
ATOM 1634 O O . GLU A 1 206 ? -7.798 -2.295 7.419 1.00 95.44 206 GLU A O 1
ATOM 1639 N N . LEU A 1 207 ? -9.593 -2.149 8.763 1.00 95.31 207 LEU A N 1
ATOM 1640 C CA . LEU A 1 207 ? -9.975 -3.554 8.718 1.00 95.31 207 LEU A CA 1
ATOM 1641 C C . LEU A 1 207 ? -11.324 -3.710 8.015 1.00 95.31 207 LEU A C 1
ATOM 1643 O O . LEU A 1 207 ? -12.260 -2.956 8.268 1.00 95.31 207 LEU A O 1
ATOM 1647 N N . THR A 1 208 ? -11.457 -4.741 7.184 1.00 91.44 208 THR A N 1
ATOM 1648 C CA . THR A 1 208 ? -12.721 -5.080 6.507 1.00 91.44 208 THR A CA 1
ATOM 1649 C C . THR A 1 208 ? -13.497 -6.205 7.200 1.00 91.44 208 THR A C 1
ATOM 1651 O O . THR A 1 208 ? -14.675 -6.415 6.904 1.00 91.44 208 THR A O 1
ATOM 1654 N N . LYS A 1 209 ? -12.878 -6.908 8.163 1.00 88.31 209 LYS A N 1
ATOM 1655 C CA . LYS A 1 209 ? -13.523 -7.921 9.036 1.00 88.31 209 LYS A CA 1
ATOM 1656 C C . LYS A 1 209 ? -13.387 -7.553 10.530 1.00 88.31 209 LYS A C 1
ATOM 1658 O O . LYS A 1 209 ? -12.540 -6.738 10.876 1.00 88.31 209 LYS A O 1
ATOM 1663 N N . PRO A 1 210 ? -14.246 -8.046 11.438 1.00 84.12 210 PRO A N 1
ATOM 1664 C CA . PRO A 1 210 ? -14.092 -7.731 12.859 1.00 84.12 210 PRO A CA 1
ATOM 1665 C C . PRO A 1 210 ? -12.711 -8.162 13.366 1.00 84.12 210 PRO A C 1
ATOM 1667 O O . PRO A 1 210 ? -12.281 -9.274 13.037 1.00 84.12 210 PRO A O 1
ATOM 1670 N N . LEU A 1 211 ? -12.037 -7.328 14.171 1.00 86.56 211 LEU A N 1
ATOM 1671 C CA . LEU A 1 211 ? -10.666 -7.582 14.643 1.00 86.56 211 LEU A CA 1
ATOM 1672 C C . LEU A 1 211 ? -10.514 -8.982 15.263 1.00 86.56 211 LEU A C 1
ATOM 1674 O O . LEU A 1 211 ? -9.594 -9.721 14.927 1.00 86.56 211 LEU A O 1
ATOM 1678 N N . GLU A 1 212 ? -11.478 -9.368 16.100 1.00 81.00 212 GLU A N 1
ATOM 1679 C CA . GLU A 1 212 ? -11.502 -10.627 16.860 1.00 81.00 212 GLU A CA 1
ATOM 1680 C C . GLU A 1 212 ? -11.659 -11.896 16.004 1.00 81.00 212 GLU A C 1
ATOM 1682 O O . GLU A 1 212 ? -11.382 -13.000 16.477 1.00 81.00 212 GLU A O 1
ATOM 1687 N N . THR A 1 213 ? -12.158 -11.784 14.768 1.00 81.62 213 THR A N 1
ATOM 1688 C CA . THR A 1 213 ? -12.460 -12.959 13.929 1.00 81.62 213 THR A CA 1
ATOM 1689 C C . THR A 1 213 ? -11.759 -12.951 12.582 1.00 81.62 213 THR A C 1
ATOM 1691 O O . THR A 1 213 ? -11.616 -14.009 11.976 1.00 81.62 213 THR A O 1
ATOM 1694 N N . GLY A 1 214 ? -11.374 -11.777 12.084 1.00 86.69 214 GLY A N 1
ATOM 1695 C CA . GLY A 1 214 ? -10.765 -11.612 10.769 1.00 86.69 214 GLY A CA 1
ATOM 1696 C C . GLY A 1 214 ? -9.243 -11.653 10.763 1.00 86.69 214 GLY A C 1
ATOM 1697 O O . GLY A 1 214 ? -8.671 -11.809 9.685 1.00 86.69 214 GLY A O 1
ATOM 1698 N N . TYR A 1 215 ? -8.599 -11.503 11.926 1.00 96.56 215 TYR A N 1
ATOM 1699 C CA . TYR A 1 215 ? -7.163 -11.244 11.999 1.00 96.56 215 TYR A CA 1
ATOM 1700 C C . TYR A 1 215 ? -6.491 -11.933 13.179 1.00 96.56 215 TYR A C 1
ATOM 1702 O O . TYR A 1 215 ? -7.084 -12.133 14.239 1.00 96.56 215 TYR A O 1
ATOM 1710 N N . VAL A 1 216 ? -5.211 -12.248 13.001 1.00 97.81 216 VAL A N 1
ATOM 1711 C CA . VAL A 1 216 ? -4.332 -12.728 14.069 1.00 97.81 216 VAL A CA 1
ATOM 1712 C C . VAL A 1 216 ? -3.073 -11.876 14.077 1.00 97.81 216 VAL A C 1
ATOM 1714 O O . VAL A 1 216 ? -2.225 -11.986 13.196 1.00 97.81 216 VAL A O 1
ATOM 1717 N N . PHE A 1 217 ? -2.939 -11.041 15.102 1.00 97.50 217 PHE A N 1
ATOM 1718 C CA . PHE A 1 217 ? -1.769 -10.192 15.295 1.00 97.50 217 PHE A CA 1
ATOM 1719 C C . PHE A 1 217 ? -0.743 -10.881 16.195 1.00 97.50 217 PHE A C 1
ATOM 1721 O O . PHE A 1 217 ? -1.095 -11.415 17.250 1.00 97.50 217 PHE A O 1
ATOM 1728 N N . SER A 1 218 ? 0.538 -10.822 15.823 1.00 95.88 218 SER A N 1
ATOM 1729 C CA . SER A 1 218 ? 1.621 -11.280 16.704 1.00 95.88 218 SER A CA 1
ATOM 1730 C C . SER A 1 218 ? 1.725 -10.421 17.970 1.00 95.88 218 SER A C 1
ATOM 1732 O O . SER A 1 218 ? 2.052 -10.934 19.040 1.00 95.88 218 SER A O 1
ATOM 1734 N N . HIS A 1 219 ? 1.402 -9.128 17.851 1.00 94.69 219 HIS A N 1
ATOM 1735 C CA . HIS A 1 219 ? 1.397 -8.144 18.928 1.00 94.69 219 HIS A CA 1
ATOM 1736 C C . HIS A 1 219 ? 0.313 -7.088 18.691 1.00 94.69 219 HIS A C 1
ATOM 1738 O O . HIS A 1 219 ? 0.039 -6.711 17.555 1.00 94.69 219 HIS A O 1
ATOM 1744 N N . THR A 1 220 ? -0.268 -6.571 19.774 1.00 91.75 220 THR A N 1
ATOM 1745 C CA . THR A 1 220 ? -1.254 -5.482 19.734 1.00 91.75 220 THR A CA 1
ATOM 1746 C C . THR A 1 220 ? -1.074 -4.541 20.930 1.00 91.75 220 THR A C 1
ATOM 1748 O O . THR A 1 220 ? -0.835 -5.038 22.038 1.00 91.75 220 THR A O 1
ATOM 1751 N N . PRO A 1 221 ? -1.278 -3.221 20.770 1.00 94.12 221 PRO A N 1
ATOM 1752 C CA . PRO A 1 221 ? -1.532 -2.526 19.504 1.00 94.12 221 PRO A CA 1
ATOM 1753 C C . PRO A 1 221 ? -0.246 -2.352 18.677 1.00 94.12 221 PRO A C 1
ATOM 1755 O O . PRO A 1 221 ? 0.838 -2.238 19.241 1.00 94.12 221 PRO A O 1
ATOM 1758 N N . VAL A 1 222 ? -0.390 -2.306 17.350 1.00 95.94 222 VAL A N 1
ATOM 1759 C CA . VAL A 1 222 ? 0.680 -1.968 16.383 1.00 95.94 222 VAL A CA 1
ATOM 1760 C C . VAL A 1 222 ? 0.194 -0.908 15.388 1.00 95.94 222 VAL A C 1
ATOM 1762 O O . VAL A 1 222 ? 0.522 -0.944 14.209 1.00 95.94 222 VAL A O 1
ATOM 1765 N N . TRP A 1 223 ? -0.642 0.022 15.850 1.00 97.19 223 TRP A N 1
ATOM 1766 C CA . TRP A 1 223 ? -1.241 1.093 15.050 1.00 97.19 223 TRP A CA 1
ATOM 1767 C C . TRP A 1 223 ? -1.409 2.369 15.883 1.00 97.19 223 TRP A C 1
ATOM 1769 O O . TRP A 1 223 ? -1.608 2.283 17.098 1.00 97.19 223 TRP A O 1
ATOM 1779 N N . ASN A 1 224 ? -1.390 3.540 15.236 1.00 92.75 224 ASN A N 1
ATOM 1780 C CA . ASN A 1 224 ? -1.758 4.807 15.882 1.00 92.75 224 ASN A CA 1
ATOM 1781 C C . ASN A 1 224 ? -3.281 5.018 15.872 1.00 92.75 224 ASN A C 1
ATOM 1783 O O . ASN A 1 224 ? -3.866 5.336 16.906 1.00 92.75 224 ASN A O 1
ATOM 1787 N N . THR A 1 225 ? -3.919 4.780 14.724 1.00 92.75 225 THR A N 1
ATOM 1788 C CA . THR A 1 225 ? -5.372 4.859 14.512 1.00 92.75 225 THR A CA 1
ATOM 1789 C C . THR A 1 225 ? -5.882 3.544 13.927 1.00 92.75 225 THR A C 1
ATOM 1791 O O . THR A 1 225 ? -5.279 3.013 12.996 1.00 92.75 225 THR A O 1
ATOM 1794 N N . LEU A 1 226 ? -6.997 3.033 14.456 1.00 94.00 226 LEU A N 1
ATOM 1795 C CA . LEU A 1 226 ? -7.677 1.832 13.965 1.00 94.00 226 LEU A CA 1
ATOM 1796 C C . LEU A 1 226 ? -9.081 2.179 13.468 1.00 94.00 226 LEU A C 1
ATOM 1798 O O . LEU A 1 226 ? -9.822 2.864 14.169 1.00 94.00 226 LEU A O 1
ATOM 1802 N N . ILE A 1 227 ? -9.440 1.662 12.296 1.00 87.06 227 ILE A N 1
ATOM 1803 C CA . ILE A 1 227 ? -10.777 1.712 11.703 1.00 87.06 227 ILE A CA 1
ATOM 1804 C C . ILE A 1 227 ? -11.253 0.258 11.550 1.00 87.06 227 ILE A C 1
ATOM 1806 O O . ILE A 1 227 ? -10.617 -0.527 10.851 1.00 87.06 227 ILE A O 1
ATOM 1810 N N . GLU A 1 228 ? -12.334 -0.127 12.229 1.00 84.75 228 GLU A N 1
ATOM 1811 C CA . GLU A 1 228 ? -12.893 -1.490 12.189 1.00 84.75 228 GLU A CA 1
ATOM 1812 C C . GLU A 1 228 ? -14.104 -1.566 11.247 1.00 84.75 228 GLU A C 1
ATOM 1814 O O . GLU A 1 228 ? -14.830 -0.587 11.093 1.00 84.75 228 GLU A O 1
ATOM 1819 N N . PRO A 1 229 ? -14.427 -2.714 10.633 1.00 73.06 229 PRO A N 1
ATOM 1820 C CA . PRO A 1 229 ? -15.610 -2.778 9.787 1.00 73.06 229 PRO A CA 1
ATOM 1821 C C . PRO A 1 229 ? -16.865 -2.754 10.638 1.00 73.06 229 PRO A C 1
ATOM 1823 O O . PRO A 1 229 ? -16.926 -3.289 11.746 1.00 73.06 229 PRO A O 1
ATOM 1826 N N . GLY A 1 230 ? -17.920 -2.163 10.099 1.00 53.38 230 GLY A N 1
ATOM 1827 C CA . GLY A 1 230 ? -19.105 -1.967 10.918 1.00 53.38 230 GLY A CA 1
ATOM 1828 C C . GLY A 1 230 ? -18.916 -0.886 11.987 1.00 53.38 230 GLY A C 1
ATOM 1829 O O . GLY A 1 230 ? -19.910 -0.562 12.630 1.00 53.38 230 GLY A O 1
ATOM 1830 N N . THR A 1 231 ? -17.793 -0.144 11.995 1.00 50.41 231 THR A N 1
ATOM 1831 C CA . THR A 1 231 ? -17.877 1.326 12.119 1.00 50.41 231 THR A CA 1
ATOM 1832 C C . THR A 1 231 ? -18.540 1.917 10.863 1.00 50.41 231 THR A C 1
ATOM 1834 O O . THR A 1 231 ? -18.133 2.946 10.328 1.00 50.41 231 THR A O 1
ATOM 1837 N N . SER A 1 232 ? -19.597 1.255 10.371 1.00 47.44 232 SER A N 1
ATOM 1838 C CA . SER A 1 232 ? -20.653 1.935 9.661 1.00 47.44 232 SER A CA 1
ATOM 1839 C C . SER A 1 232 ? -21.143 2.972 10.646 1.00 47.44 232 SER A C 1
ATOM 1841 O O . SER A 1 232 ? -21.582 2.609 11.741 1.00 47.44 232 SER A O 1
ATOM 1843 N N . PHE A 1 233 ? -21.021 4.232 10.258 1.00 61.66 233 PHE A N 1
ATOM 1844 C CA . PHE A 1 233 ? -21.805 5.329 10.782 1.00 61.66 233 PHE A CA 1
ATOM 1845 C C . PHE A 1 233 ? -23.104 4.815 11.431 1.00 61.66 233 PHE A C 1
ATOM 1847 O O . PHE A 1 233 ? -24.025 4.351 10.753 1.00 61.66 233 PHE A O 1
ATOM 1854 N N . LYS A 1 234 ? -23.144 4.823 12.765 1.00 83.06 234 LYS A N 1
ATOM 1855 C CA . LYS A 1 234 ? -24.374 4.614 13.514 1.00 83.06 234 LYS A CA 1
ATOM 1856 C C . LYS A 1 234 ? -24.862 6.007 13.880 1.00 83.06 234 LYS A C 1
ATOM 1858 O O . LYS A 1 234 ? -24.265 6.620 14.763 1.00 83.06 234 LYS A O 1
ATOM 1863 N N . PRO A 1 235 ? -25.916 6.528 13.230 1.00 90.94 235 PRO A N 1
ATOM 1864 C CA . PRO A 1 235 ? -26.408 7.851 13.567 1.00 90.94 235 PRO A CA 1
ATOM 1865 C C . PRO A 1 235 ? -26.661 7.982 15.059 1.00 90.94 235 PRO A C 1
ATOM 1867 O O . PRO A 1 235 ? -27.341 7.146 15.659 1.00 90.94 235 PRO A O 1
ATOM 1870 N N . GLY A 1 236 ? -26.045 9.009 15.640 1.00 92.94 236 GLY A N 1
ATOM 1871 C CA . GLY A 1 236 ? -26.090 9.348 17.055 1.00 92.94 236 GLY A CA 1
ATOM 1872 C C . GLY A 1 236 ? -24.912 8.848 17.895 1.00 92.94 236 GLY A C 1
ATOM 1873 O O . GLY A 1 236 ? -24.795 9.312 19.022 1.00 92.94 236 GLY A O 1
ATOM 1874 N N . ASP A 1 237 ? -24.062 7.957 17.383 1.00 93.88 237 ASP A N 1
ATOM 1875 C CA . ASP A 1 237 ? -22.865 7.432 18.065 1.00 93.88 237 ASP A CA 1
ATOM 1876 C C . ASP A 1 237 ? -21.626 8.206 17.590 1.00 93.88 237 ASP A C 1
ATOM 1878 O O . ASP A 1 237 ? -21.043 7.906 16.549 1.00 93.88 237 ASP A O 1
ATOM 1882 N N . LEU A 1 238 ? -21.293 9.284 18.297 1.00 92.06 238 LEU A N 1
ATOM 1883 C CA . LEU A 1 238 ? -20.304 10.280 17.878 1.00 92.06 238 LEU A CA 1
ATOM 1884 C C . LEU A 1 238 ? -18.896 9.990 18.409 1.00 92.06 238 LEU A C 1
ATOM 1886 O O . LEU A 1 238 ? -17.933 10.578 17.907 1.00 92.06 238 LEU A O 1
ATOM 1890 N N . ASP A 1 239 ? -18.760 9.134 19.422 1.00 87.19 239 ASP A N 1
ATOM 1891 C CA . ASP A 1 239 ? -17.463 8.629 19.887 1.00 87.19 239 ASP A CA 1
ATOM 1892 C C . ASP A 1 239 ? -17.105 7.241 19.331 1.00 87.19 239 ASP A C 1
ATOM 1894 O O . ASP A 1 239 ? -15.972 6.796 19.524 1.00 87.19 239 ASP A O 1
ATOM 1898 N N . GLY A 1 240 ? -18.025 6.590 18.612 1.00 81.62 240 GLY A N 1
ATOM 1899 C CA . GLY A 1 240 ? -17.810 5.302 17.955 1.00 81.62 240 GLY A CA 1
ATOM 1900 C C . GLY A 1 240 ? -17.812 4.122 18.927 1.00 81.62 240 GLY A C 1
ATOM 1901 O O . GLY A 1 240 ? -17.293 3.055 18.596 1.00 81.62 240 GLY A O 1
ATOM 1902 N N . ASN A 1 241 ? -18.351 4.291 20.138 1.00 80.38 241 ASN A N 1
ATOM 1903 C CA . ASN A 1 241 ? -18.309 3.267 21.184 1.00 80.38 241 ASN A CA 1
ATOM 1904 C C . ASN A 1 241 ? -19.396 2.178 21.038 1.00 80.38 241 ASN A C 1
ATOM 1906 O O . ASN A 1 241 ? -19.465 1.248 21.850 1.00 80.38 241 ASN A O 1
ATOM 1910 N N . GLY A 1 242 ? -20.261 2.284 20.027 1.00 82.50 242 GLY A N 1
ATOM 1911 C CA . GLY A 1 242 ? -21.347 1.351 19.731 1.00 82.50 242 GLY A CA 1
ATOM 1912 C C . GLY A 1 242 ? -22.675 1.693 20.419 1.00 82.50 242 GLY A C 1
ATOM 1913 O O . GLY A 1 242 ? -23.687 1.011 20.187 1.00 82.50 242 GLY A O 1
ATOM 1914 N N . THR A 1 243 ? -22.736 2.732 21.255 1.00 89.12 243 THR A N 1
ATOM 1915 C CA . THR A 1 243 ? -23.922 3.170 22.012 1.00 89.12 243 THR A CA 1
ATOM 1916 C C . THR A 1 243 ? -24.298 4.617 21.679 1.00 89.12 243 THR A C 1
ATOM 1918 O O . THR A 1 243 ? -23.540 5.321 21.044 1.00 89.12 243 THR A O 1
ATOM 1921 N N . VAL A 1 244 ? -25.534 5.026 21.990 1.00 94.69 244 VAL A N 1
ATOM 1922 C CA . VAL A 1 244 ? -25.993 6.413 21.783 1.00 94.69 244 VAL A CA 1
ATOM 1923 C C . VAL A 1 244 ? -26.454 6.946 23.131 1.00 94.69 244 VAL A C 1
ATOM 1925 O O . VAL A 1 244 ? -27.521 6.552 23.619 1.00 94.69 244 VAL A O 1
ATOM 1928 N N . ASP A 1 245 ? -25.639 7.788 23.758 1.00 95.44 245 ASP A N 1
ATOM 1929 C CA . ASP A 1 245 ? -25.846 8.290 25.110 1.00 95.44 245 ASP A CA 1
ATOM 1930 C C . ASP A 1 245 ? -25.427 9.766 25.311 1.00 95.44 245 ASP A C 1
ATOM 1932 O O . ASP A 1 245 ? -25.248 10.554 24.383 1.00 95.44 245 ASP A O 1
ATOM 1936 N N . SER A 1 246 ? -25.379 10.215 26.570 1.00 96.31 246 SER A N 1
ATOM 1937 C CA . SER A 1 246 ? -25.070 11.612 26.914 1.00 96.31 246 SER A CA 1
ATOM 1938 C C . SER A 1 246 ? -23.655 12.077 26.532 1.00 96.31 246 SER A C 1
ATOM 1940 O O . SER A 1 246 ? -23.390 13.287 26.501 1.00 96.31 246 SER A O 1
ATOM 1942 N N . THR A 1 247 ? -22.745 11.142 26.276 1.00 93.69 247 THR A N 1
ATOM 1943 C CA . THR A 1 247 ? -21.376 11.401 25.824 1.00 93.69 247 THR A CA 1
ATOM 1944 C C . THR A 1 247 ? -21.400 11.957 24.406 1.00 93.69 247 THR A C 1
ATOM 1946 O O . THR A 1 247 ? -20.834 13.028 24.168 1.00 93.69 247 THR A O 1
ATOM 1949 N N . ASP A 1 248 ? -22.197 11.356 23.523 1.00 96.38 248 ASP A N 1
ATOM 1950 C CA . ASP A 1 248 ? -22.405 11.807 22.144 1.00 96.38 248 ASP A CA 1
ATOM 1951 C C . ASP A 1 248 ? -23.000 13.211 22.092 1.00 96.38 248 ASP A C 1
ATOM 1953 O O . ASP A 1 248 ? -22.521 14.096 21.381 1.00 96.38 248 ASP A O 1
ATOM 1957 N N . ALA A 1 249 ? -23.992 13.477 22.947 1.00 97.12 249 ALA A N 1
ATOM 1958 C CA . ALA A 1 249 ? -24.576 14.811 23.071 1.00 97.12 249 ALA A CA 1
ATOM 1959 C C . ALA A 1 249 ? -23.536 15.855 23.511 1.00 97.12 249 ALA A C 1
ATOM 1961 O O . ALA A 1 249 ? -23.589 17.016 23.096 1.00 97.12 249 ALA A O 1
ATOM 1962 N N . THR A 1 250 ? -22.565 15.463 24.338 1.00 96.44 250 THR A N 1
ATOM 1963 C CA . THR A 1 250 ? -21.478 16.358 24.751 1.00 96.44 250 THR A CA 1
ATOM 1964 C C . THR A 1 250 ? -20.535 16.662 23.589 1.00 96.44 250 THR A C 1
ATOM 1966 O O . THR A 1 250 ? -20.119 17.816 23.452 1.00 96.44 250 THR A O 1
ATOM 1969 N N . ILE A 1 251 ? -20.227 15.671 22.751 1.00 96.00 251 ILE A N 1
ATOM 1970 C CA . ILE A 1 251 ? -19.394 15.832 21.551 1.00 96.00 251 ILE A CA 1
ATOM 1971 C C . ILE A 1 251 ? -20.094 16.743 20.547 1.00 96.00 251 ILE A C 1
ATOM 1973 O O . ILE A 1 251 ? -19.535 17.781 20.194 1.00 96.00 251 ILE A O 1
ATOM 1977 N N . LEU A 1 252 ? -21.349 16.446 20.198 1.00 97.31 252 LEU A N 1
ATOM 1978 C CA . LEU A 1 252 ? -22.126 17.246 19.249 1.00 97.31 252 LEU A CA 1
ATOM 1979 C C . LEU A 1 252 ? -22.243 18.703 19.702 1.00 97.31 252 LEU A C 1
ATOM 1981 O O . LEU A 1 252 ? -22.045 19.637 18.931 1.00 97.31 252 LEU A O 1
ATOM 1985 N N . LYS A 1 253 ? -22.489 18.921 21.000 1.00 97.94 253 LYS A N 1
ATOM 1986 C CA . LYS A 1 253 ? -22.531 20.269 21.569 1.00 97.94 253 LYS A CA 1
ATOM 1987 C C . LYS A 1 253 ? -21.195 20.992 21.430 1.00 97.94 253 LYS A C 1
ATOM 1989 O O . LYS A 1 253 ? -21.197 22.173 21.099 1.00 97.94 253 LYS A O 1
ATOM 1994 N N . ARG A 1 254 ? -20.077 20.325 21.736 1.00 96.56 254 ARG A N 1
ATOM 1995 C CA . ARG A 1 254 ? -18.729 20.908 21.618 1.00 96.56 254 ARG A CA 1
ATOM 1996 C C . ARG A 1 254 ? -18.403 21.259 20.172 1.00 96.56 254 ARG A C 1
ATOM 1998 O O . ARG A 1 254 ? -17.830 22.320 19.957 1.00 96.56 254 ARG A O 1
ATOM 2005 N N . TYR A 1 255 ? -18.800 20.413 19.230 1.00 95.62 255 TYR A N 1
ATOM 2006 C CA . TYR A 1 255 ? -18.626 20.647 17.802 1.00 95.62 255 TYR A CA 1
ATOM 2007 C C . TYR A 1 255 ? -19.424 21.872 17.329 1.00 95.62 255 TYR A C 1
ATOM 2009 O O . TYR A 1 255 ? -18.844 22.833 16.832 1.00 95.62 255 TYR A O 1
ATOM 2017 N N . ILE A 1 256 ? -20.731 21.928 17.623 1.00 97.31 256 ILE A N 1
ATOM 2018 C CA . ILE A 1 256 ? -21.610 23.054 17.243 1.00 97.31 256 ILE A CA 1
ATOM 2019 C C . ILE A 1 256 ? -21.124 24.395 17.818 1.00 97.31 256 ILE A C 1
ATOM 2021 O O . ILE A 1 256 ? -21.310 25.444 17.203 1.00 97.31 256 ILE A O 1
ATOM 2025 N N . VAL A 1 257 ? -20.510 24.390 19.009 1.00 97.12 257 VAL A N 1
ATOM 2026 C CA . VAL A 1 257 ? -19.944 25.607 19.623 1.00 97.12 257 VAL A CA 1
ATOM 2027 C C . VAL A 1 257 ? -18.460 25.834 19.307 1.00 97.12 257 VAL A C 1
ATOM 2029 O O . VAL A 1 257 ? -17.828 26.659 19.969 1.00 97.12 257 VAL A O 1
ATOM 2032 N N . SER A 1 258 ? -17.907 25.107 18.332 1.00 95.69 258 SER A N 1
ATOM 2033 C CA . SER A 1 258 ? -16.523 25.229 17.847 1.00 95.69 258 SER A CA 1
ATOM 2034 C C . SER A 1 258 ? -15.460 25.090 18.947 1.00 95.69 258 SER A C 1
ATOM 2036 O O . SER A 1 258 ? -14.449 25.787 18.954 1.00 95.69 258 SER A O 1
ATOM 2038 N N . ILE A 1 259 ? -15.708 24.218 19.931 1.00 92.62 259 ILE A N 1
ATOM 2039 C CA . ILE A 1 259 ? -14.694 23.794 20.915 1.00 92.62 259 ILE A CA 1
ATOM 2040 C C . ILE A 1 259 ? -13.786 22.714 20.314 1.00 92.62 259 ILE A C 1
ATOM 2042 O O . ILE A 1 259 ? -12.619 22.625 20.690 1.00 92.62 259 ILE A O 1
ATOM 2046 N N . ILE A 1 260 ? -14.340 21.882 19.433 1.00 82.12 260 ILE A N 1
ATOM 2047 C CA . ILE A 1 260 ? -13.629 20.875 18.642 1.00 82.12 260 ILE A CA 1
ATOM 2048 C C . ILE A 1 260 ? -13.958 21.114 17.170 1.00 82.12 260 ILE A C 1
ATOM 2050 O O . ILE A 1 260 ? -15.076 21.533 16.867 1.00 82.12 260 ILE A O 1
ATOM 2054 N N . ASP A 1 261 ? -13.001 20.828 16.294 1.00 90.38 261 ASP A N 1
ATOM 2055 C CA . ASP A 1 261 ? -13.145 21.021 14.847 1.00 90.38 261 ASP A CA 1
ATOM 2056 C C . ASP A 1 261 ? -13.549 19.725 14.118 1.00 90.38 261 ASP A C 1
ATOM 2058 O O . ASP A 1 261 ? -13.967 19.769 12.965 1.00 90.38 261 ASP A O 1
ATOM 2062 N N . GLU A 1 262 ? -13.473 18.577 14.800 1.00 84.25 262 GLU A N 1
ATOM 2063 C CA . GLU A 1 262 ? -13.728 17.246 14.238 1.00 84.25 262 GLU A CA 1
ATOM 2064 C C . GLU A 1 262 ? -14.536 16.377 15.214 1.00 84.25 262 GLU A C 1
ATOM 2066 O O . GLU A 1 262 ? -14.362 16.455 16.436 1.00 84.25 262 GLU A O 1
ATOM 2071 N N . ILE A 1 263 ? -15.426 15.544 14.667 1.00 86.31 263 ILE A N 1
ATOM 2072 C CA . ILE A 1 263 ? -16.177 14.524 15.409 1.00 86.31 263 ILE A CA 1
ATOM 2073 C C . ILE A 1 263 ? -15.420 13.192 15.300 1.00 86.31 263 ILE A C 1
ATOM 2075 O O . ILE A 1 263 ? -15.127 12.781 14.179 1.00 86.31 263 ILE A O 1
ATOM 2079 N N . PRO A 1 264 ? -15.136 12.490 16.417 1.00 83.81 264 PRO A N 1
ATOM 2080 C CA . PRO A 1 264 ? -14.349 11.254 16.397 1.00 83.81 264 PRO A CA 1
ATOM 2081 C C . PRO A 1 264 ? -14.890 10.164 15.463 1.00 83.81 264 PRO A C 1
ATOM 2083 O O . PRO A 1 264 ? -14.114 9.548 14.743 1.00 83.81 264 PRO A O 1
ATOM 2086 N N . ALA A 1 265 ? -16.210 9.953 15.446 1.00 82.12 265 ALA A N 1
ATOM 2087 C CA . ALA A 1 265 ? -16.863 8.966 14.581 1.00 82.12 265 ALA A CA 1
ATOM 2088 C C . ALA A 1 265 ? -17.204 9.487 13.166 1.00 82.12 265 ALA A C 1
ATOM 2090 O O . ALA A 1 265 ? -17.885 8.802 12.403 1.00 82.12 265 ALA A O 1
ATOM 2091 N N . GLY A 1 266 ? -16.751 10.693 12.807 1.00 84.44 266 GLY A N 1
ATOM 2092 C CA . GLY A 1 266 ? -17.027 11.330 11.520 1.00 84.44 266 GLY A CA 1
ATOM 2093 C C . GLY A 1 266 ? -18.320 12.149 11.481 1.00 84.44 266 GLY A C 1
ATOM 2094 O O . GLY A 1 266 ? -19.175 12.068 12.361 1.00 84.44 266 GLY A O 1
ATOM 2095 N N . ASN A 1 267 ? -18.449 12.974 10.442 1.00 86.94 267 ASN A N 1
ATOM 2096 C CA . ASN A 1 267 ? -19.569 13.906 10.278 1.00 86.94 267 ASN A CA 1
ATOM 2097 C C . ASN A 1 267 ? -20.903 13.202 10.054 1.00 86.94 267 ASN A C 1
ATOM 2099 O O . ASN A 1 267 ? -21.916 13.658 10.583 1.00 86.94 267 ASN A O 1
ATOM 2103 N N . ASP A 1 268 ? -20.884 12.075 9.342 1.00 86.06 268 ASP A N 1
ATOM 2104 C CA . ASP A 1 268 ? -22.088 11.295 9.093 1.00 86.06 268 ASP A CA 1
ATOM 2105 C C . ASP A 1 268 ? -22.765 10.972 10.432 1.00 86.06 268 ASP A C 1
ATOM 2107 O O . ASP A 1 268 ? -23.950 11.256 10.564 1.00 86.06 268 ASP A O 1
ATOM 2111 N N . ALA A 1 269 ? -22.002 10.566 11.474 1.00 91.19 269 ALA A N 1
ATOM 2112 C CA . ALA A 1 269 ? -22.464 10.264 12.849 1.00 91.19 269 ALA A CA 1
ATOM 2113 C C . ALA A 1 269 ? -23.395 11.316 13.459 1.00 91.19 269 ALA A C 1
ATOM 2115 O O . ALA A 1 269 ? -24.262 10.976 14.274 1.00 91.19 269 ALA A O 1
ATOM 2116 N N . ALA A 1 270 ? -23.212 12.573 13.063 1.00 94.31 270 ALA A N 1
ATOM 2117 C CA . ALA A 1 270 ? -23.893 13.723 13.618 1.00 94.31 270 ALA A CA 1
ATOM 2118 C C . ALA A 1 270 ? -25.009 14.300 12.741 1.00 94.31 270 ALA A C 1
ATOM 2120 O O . ALA A 1 270 ? -25.827 15.020 13.303 1.00 94.31 270 ALA A O 1
ATOM 2121 N N . ASP A 1 271 ? -25.087 13.996 11.441 1.00 95.88 271 ASP A N 1
ATOM 2122 C CA . ASP A 1 271 ? -26.209 14.421 10.588 1.00 95.88 271 ASP A CA 1
ATOM 2123 C C . ASP A 1 271 ? -27.400 13.464 10.780 1.00 95.88 271 ASP A C 1
ATOM 2125 O O . ASP A 1 271 ? -27.559 12.432 10.123 1.00 95.88 271 ASP A O 1
ATOM 2129 N N . LEU A 1 272 ? -28.238 13.772 11.770 1.00 96.62 272 LEU A N 1
ATOM 2130 C CA . LEU A 1 272 ? -29.330 12.900 12.206 1.00 96.62 272 LEU A CA 1
ATOM 2131 C C . LEU A 1 272 ? -30.616 13.155 11.427 1.00 96.62 272 LEU A C 1
ATOM 2133 O O . LEU A 1 272 ? -31.542 12.331 11.477 1.00 96.62 272 LEU A O 1
ATOM 2137 N N . ASN A 1 273 ? -30.711 14.298 10.751 1.00 95.94 273 ASN A N 1
ATOM 2138 C CA . ASN A 1 273 ? -31.861 14.660 9.939 1.00 95.94 273 ASN A CA 1
ATOM 2139 C C . ASN A 1 273 ? -31.647 14.390 8.428 1.00 95.94 273 ASN A C 1
ATOM 2141 O O . ASN A 1 273 ? -32.648 14.269 7.715 1.00 95.94 273 ASN A O 1
ATOM 2145 N N . GLY A 1 274 ? -30.397 14.206 7.988 1.00 93.06 274 GLY A N 1
ATOM 2146 C CA . GLY A 1 274 ? -29.986 13.917 6.615 1.00 93.06 274 GLY A CA 1
ATOM 2147 C C . GLY A 1 274 ? -29.967 15.136 5.686 1.00 93.06 274 GLY A C 1
ATOM 2148 O O . GLY A 1 274 ? -30.173 14.965 4.480 1.00 93.06 274 GLY A O 1
ATOM 2149 N N . ASP A 1 275 ? -29.833 16.356 6.212 1.00 95.19 275 ASP A N 1
ATOM 2150 C CA . ASP A 1 275 ? -29.83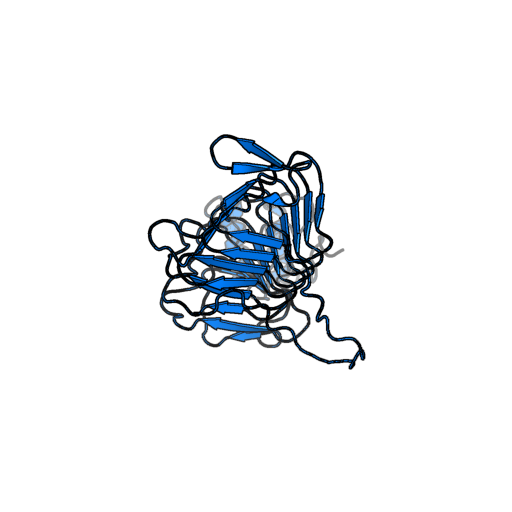6 17.596 5.424 1.00 95.19 275 ASP A CA 1
ATOM 2151 C C . ASP A 1 275 ? -28.438 18.074 4.998 1.00 95.19 275 ASP A C 1
ATOM 2153 O O . ASP A 1 275 ? -28.338 18.978 4.161 1.00 95.19 275 ASP A O 1
ATOM 2157 N N . GLY A 1 276 ? -27.383 17.404 5.473 1.00 92.50 276 GLY A N 1
ATOM 2158 C CA . GLY A 1 276 ? -25.986 17.687 5.160 1.00 92.50 276 GLY A CA 1
ATOM 2159 C C . GLY A 1 276 ? -25.336 18.766 6.031 1.00 92.50 276 GLY A C 1
ATOM 2160 O O . GLY A 1 276 ? -24.134 18.999 5.875 1.00 92.50 276 GLY A O 1
ATOM 2161 N N . ASP A 1 277 ? -26.079 19.405 6.939 1.00 95.50 277 ASP A N 1
ATOM 2162 C CA . ASP A 1 277 ? -25.575 20.397 7.889 1.00 95.50 277 ASP A CA 1
ATOM 2163 C C . ASP A 1 277 ? -25.593 19.821 9.320 1.00 95.50 277 ASP A C 1
ATOM 2165 O O . ASP A 1 277 ? -26.596 19.295 9.779 1.00 95.50 277 ASP A O 1
ATOM 2169 N N . ILE A 1 278 ? -24.495 19.957 10.075 1.00 96.88 278 ILE A N 1
ATOM 2170 C CA . ILE A 1 278 ? -24.438 19.513 11.482 1.00 96.88 278 ILE A CA 1
ATOM 2171 C C . ILE A 1 278 ? -24.772 20.687 12.400 1.00 96.88 278 ILE A C 1
ATOM 2173 O O . ILE A 1 278 ? -23.933 21.569 12.630 1.00 96.88 278 ILE A O 1
ATOM 2177 N N . ASP A 1 279 ? -25.984 20.707 12.959 1.00 97.56 279 ASP A N 1
ATOM 2178 C CA . ASP A 1 279 ? -26.455 21.853 13.733 1.00 97.56 279 ASP A CA 1
ATOM 2179 C C . ASP A 1 279 ? -27.343 21.521 14.958 1.00 97.56 279 ASP A C 1
ATOM 2181 O O . ASP A 1 279 ? -27.375 20.426 15.529 1.00 97.56 279 ASP A O 1
ATOM 2185 N N . SER A 1 280 ? -28.022 22.548 15.478 1.00 97.38 280 SER A N 1
ATOM 2186 C CA . SER A 1 280 ? -28.894 22.432 16.652 1.00 97.38 280 SER A CA 1
ATOM 2187 C C . SER A 1 280 ? -30.104 21.496 16.472 1.00 97.38 280 SER A C 1
ATOM 2189 O O . SER A 1 280 ? -30.694 21.058 17.473 1.00 97.38 280 SER A O 1
ATOM 2191 N N . LEU A 1 281 ? -30.495 21.192 15.233 1.00 97.81 281 LEU A N 1
ATOM 2192 C CA . LEU A 1 281 ? -31.543 20.237 14.888 1.00 97.81 281 LEU A CA 1
ATOM 2193 C C . LEU A 1 281 ? -31.083 18.813 15.191 1.00 97.81 281 LEU A C 1
ATOM 2195 O O . LEU A 1 281 ? -31.813 18.095 15.885 1.00 97.81 281 LEU A O 1
ATOM 2199 N N . ASP A 1 282 ? -29.863 18.445 14.811 1.00 98.25 282 ASP A N 1
ATOM 2200 C CA . ASP A 1 282 ? -29.271 17.147 15.147 1.00 98.25 282 ASP A CA 1
ATOM 2201 C C . ASP A 1 282 ? -29.114 16.995 16.648 1.00 98.25 282 ASP A C 1
ATOM 2203 O O . ASP A 1 282 ? -29.558 16.012 17.242 1.00 98.25 282 ASP A O 1
ATOM 22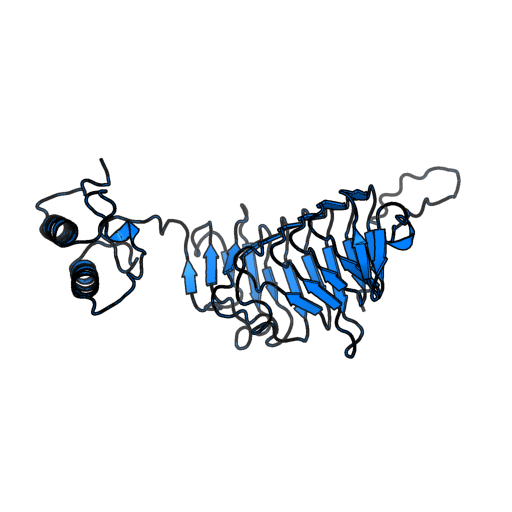07 N N . TYR A 1 283 ? -28.624 18.039 17.317 1.00 98.06 283 TYR A N 1
ATOM 2208 C CA . TYR A 1 283 ? -28.539 18.042 18.775 1.00 98.06 283 TYR A CA 1
ATOM 2209 C C . TYR A 1 283 ? -29.907 17.823 19.442 1.00 98.06 283 TYR A C 1
ATOM 2211 O O . TYR A 1 283 ? -30.020 17.159 20.481 1.00 98.06 283 TYR A O 1
ATOM 2219 N N . THR A 1 284 ? -30.981 18.352 18.852 1.00 98.19 284 THR A N 1
ATOM 2220 C CA . THR A 1 284 ? -32.348 18.130 19.339 1.00 98.19 284 THR A CA 1
ATOM 2221 C C . THR A 1 284 ? -32.805 16.690 19.109 1.00 98.19 284 THR A C 1
ATOM 2223 O O . THR A 1 284 ? -33.440 16.107 19.994 1.00 98.19 284 THR A O 1
ATOM 2226 N N . LEU A 1 285 ? -32.494 16.104 17.952 1.00 98.38 285 LEU A N 1
ATOM 2227 C CA . LEU A 1 285 ? -32.813 14.713 17.627 1.00 98.38 285 LEU A CA 1
ATOM 2228 C C . LEU A 1 285 ? -32.070 13.741 18.542 1.00 98.38 285 LEU A C 1
ATOM 2230 O O . LEU A 1 285 ? -32.708 12.867 19.132 1.00 98.38 285 LEU A O 1
ATOM 2234 N N . LEU A 1 286 ? -30.771 13.955 18.751 1.00 98.12 286 LEU A N 1
ATOM 2235 C CA . LEU A 1 286 ? -29.935 13.150 19.637 1.00 98.12 286 LEU A CA 1
ATOM 2236 C C . LEU A 1 286 ? -30.499 13.118 21.062 1.00 98.12 286 LEU A C 1
ATOM 2238 O O . LEU A 1 286 ? -30.727 12.052 21.631 1.00 98.12 286 LEU A O 1
ATOM 2242 N N . ASN A 1 287 ? -30.854 14.284 21.613 1.00 98.12 287 ASN A N 1
ATOM 2243 C CA . ASN A 1 287 ? -31.482 14.359 22.935 1.00 98.12 287 ASN A CA 1
ATOM 2244 C C . ASN A 1 287 ? -32.837 13.645 22.993 1.00 98.12 287 ASN A C 1
ATOM 2246 O O . ASN A 1 287 ? -33.151 12.997 23.990 1.00 98.12 287 ASN A O 1
ATOM 2250 N N . ARG A 1 288 ? -33.662 13.749 21.944 1.00 98.12 288 ARG A N 1
ATOM 2251 C CA . ARG A 1 288 ? -34.946 13.033 21.887 1.00 98.12 288 ARG A CA 1
ATOM 2252 C C . ARG A 1 288 ? -34.748 11.521 21.882 1.00 98.12 288 ARG A C 1
ATOM 2254 O O . ARG A 1 288 ? -35.540 10.830 22.519 1.00 98.12 288 ARG A O 1
ATOM 2261 N N . PHE A 1 289 ? -33.722 11.025 21.197 1.00 97.69 289 PHE A N 1
ATOM 2262 C CA . PHE A 1 289 ? -33.393 9.602 21.162 1.00 97.69 289 PHE A CA 1
ATOM 2263 C C . PHE A 1 289 ? -32.919 9.106 22.531 1.00 97.69 289 PHE A C 1
ATOM 2265 O O . PHE A 1 289 ? -33.495 8.166 23.071 1.00 97.69 289 PHE A O 1
ATOM 2272 N N . ILE A 1 290 ? -31.965 9.808 23.154 1.00 97.38 290 ILE A N 1
ATOM 2273 C CA . ILE A 1 290 ? -31.445 9.481 24.496 1.00 97.38 290 ILE A CA 1
ATOM 2274 C C . ILE A 1 290 ? -32.569 9.474 25.548 1.00 97.38 290 ILE A C 1
ATOM 2276 O O . ILE A 1 290 ? -32.586 8.645 26.456 1.00 97.38 290 ILE A O 1
ATOM 2280 N N . LEU A 1 291 ? -33.547 10.377 25.418 1.00 97.12 291 LEU A N 1
ATOM 2281 C CA . LEU A 1 291 ? -34.719 10.454 26.300 1.00 97.12 291 LEU A CA 1
ATOM 2282 C C . LEU A 1 291 ? -35.835 9.450 25.952 1.00 97.12 291 LEU A C 1
ATOM 2284 O O . LEU A 1 291 ? -36.878 9.456 26.608 1.00 97.12 291 LEU A O 1
ATOM 2288 N N . GLY A 1 292 ? -35.661 8.619 24.921 1.00 95.38 292 GLY A N 1
ATOM 2289 C CA . GLY A 1 292 ? -36.650 7.634 24.474 1.00 95.38 292 GLY A CA 1
ATOM 2290 C C . GLY A 1 292 ? -37.915 8.239 23.854 1.00 95.38 292 GLY A C 1
ATOM 2291 O O . GLY A 1 292 ? -38.951 7.580 23.796 1.00 95.38 292 GLY A O 1
ATOM 2292 N N . MET A 1 293 ? -37.866 9.501 23.414 1.00 97.56 293 MET A N 1
ATOM 2293 C CA . MET A 1 293 ? -38.978 10.164 22.715 1.00 97.56 293 MET A CA 1
ATOM 2294 C C . MET A 1 293 ? -39.087 9.722 21.253 1.00 97.56 293 MET A C 1
ATOM 2296 O O . MET A 1 293 ? -40.171 9.775 20.673 1.00 97.56 293 MET A O 1
ATOM 2300 N N . ILE A 1 294 ? -37.965 9.308 20.664 1.00 96.50 294 ILE A N 1
ATOM 2301 C CA . ILE A 1 294 ? -37.877 8.663 19.352 1.00 96.50 294 ILE A CA 1
ATOM 2302 C C . ILE A 1 294 ? -37.059 7.380 19.499 1.00 96.50 294 ILE A C 1
ATOM 2304 O O . ILE A 1 294 ? -36.196 7.294 20.368 1.00 96.50 294 ILE A O 1
ATOM 2308 N N . THR A 1 295 ? -37.342 6.388 18.661 1.00 94.81 295 THR A N 1
ATOM 2309 C CA . THR A 1 295 ? -36.634 5.096 18.643 1.00 94.81 295 THR A CA 1
ATOM 2310 C C . THR A 1 295 ? -35.721 4.937 17.429 1.00 94.81 295 THR A C 1
ATOM 2312 O O . THR A 1 295 ? -35.024 3.937 17.320 1.00 94.81 295 THR A O 1
ATOM 2315 N N . GLU A 1 296 ? -35.748 5.901 16.510 1.00 93.69 296 GLU A N 1
ATOM 2316 C CA . GLU A 1 296 ? -34.971 5.950 15.271 1.00 93.69 296 GLU A CA 1
ATOM 2317 C C . GLU A 1 296 ? -34.779 7.417 14.855 1.00 93.69 296 GLU A C 1
ATOM 2319 O O . GLU A 1 296 ? -35.617 8.269 15.182 1.00 93.69 296 GLU A O 1
ATOM 2324 N N . PHE A 1 297 ? -33.699 7.708 14.132 1.00 96.31 297 PHE A N 1
ATOM 2325 C CA . PHE A 1 297 ? -33.438 9.028 13.561 1.00 96.31 297 PHE A CA 1
ATOM 2326 C C . PHE A 1 297 ? -34.088 9.186 12.178 1.00 96.31 297 PHE A C 1
ATOM 2328 O O . PHE A 1 297 ? -34.259 8.189 11.477 1.00 96.31 297 PHE A O 1
ATOM 2335 N N . PRO A 1 298 ? -34.458 10.412 11.763 1.00 94.94 298 PRO A N 1
ATOM 2336 C CA . PRO A 1 298 ? -34.961 10.674 10.416 1.00 94.94 298 PRO A CA 1
ATOM 2337 C C . PRO A 1 298 ? -34.046 10.189 9.286 1.00 94.94 298 PRO A C 1
ATOM 2339 O O . PRO A 1 298 ? -34.576 9.667 8.313 1.00 94.94 298 PRO A O 1
ATOM 2342 N N . VAL A 1 299 ? -32.720 10.284 9.438 1.00 91.19 299 VAL A N 1
ATOM 2343 C CA . VAL A 1 299 ? -31.739 9.784 8.450 1.00 91.19 299 VAL A CA 1
ATOM 2344 C C . VAL A 1 299 ? -31.840 8.267 8.196 1.00 91.19 299 VAL A C 1
ATOM 2346 O O . VAL A 1 299 ? -31.396 7.774 7.167 1.00 91.19 299 VAL A O 1
ATOM 2349 N N . ASN A 1 300 ? -32.493 7.516 9.093 1.00 86.06 300 ASN A N 1
ATOM 2350 C CA . ASN A 1 300 ? -32.690 6.068 8.964 1.00 86.06 300 ASN A CA 1
ATOM 2351 C C . ASN A 1 300 ? -33.985 5.671 8.229 1.00 86.06 300 ASN A C 1
ATOM 2353 O O . ASN A 1 300 ? -34.366 4.498 8.281 1.00 86.06 300 ASN A O 1
ATOM 2357 N N . ARG A 1 301 ? -34.708 6.621 7.624 1.00 80.75 301 ARG A N 1
ATOM 2358 C CA . ARG A 1 301 ? -36.022 6.392 6.995 1.00 80.75 301 ARG A CA 1
ATOM 2359 C C . ARG A 1 301 ? -35.997 6.357 5.477 1.00 80.75 301 ARG A C 1
ATOM 2361 O O . ARG A 1 301 ? -35.178 7.072 4.871 1.00 80.75 301 ARG A O 1
#

Radius of gyration: 24.08 Å; chains: 1; bounding box: 64×62×56 Å

pLDDT: mean 89.61, std 16.02, range [31.12, 98.94]

Foldseek 3Di:
DPDVPVPPPPPDPDDPDDDDPPFDAAELVNPCVQFDDDPQATEGDEADEAAAEYEAELGEYEPQQYEYEYCEEYEYHLYEYAPNLYEYEYLYEYEYEQPDPVRGYEYHQNLYEYEYCYEYAYYEAYAYAPPDQNREYEAQEEYHAYYPAACQVRQAHYEYEYQYEYYADDFQRAAHHHHREYEHEHPAQYEYDDPHLVRHAAAEYEYQAAPVHRYDYPDPDRYNHYHYHVLPQDAQCQQSPPDHEVVSLVQLVCCQVVVDVAGNSGPSNQPQQPPSDRYPVSSVQSVCCNVVVDVGTNVVD